Protein AF-A0AAN7B628-F1 (afdb_monomer_lite)

Organism: NCBI:txid261697

Structure (mmCIF, N/CA/C/O backbone):
data_AF-A0AAN7B628-F1
#
_entry.id   AF-A0AAN7B628-F1
#
loop_
_atom_site.group_PDB
_atom_site.id
_atom_site.type_symbol
_atom_site.label_atom_id
_atom_site.label_alt_id
_atom_site.label_comp_id
_atom_site.label_asym_id
_atom_site.label_entity_id
_atom_site.label_seq_id
_atom_site.pdbx_PDB_ins_code
_atom_site.Cartn_x
_atom_site.Cartn_y
_atom_site.Cartn_z
_atom_site.occupancy
_atom_site.B_iso_or_equiv
_atom_site.auth_seq_id
_atom_site.auth_comp_id
_atom_site.auth_asym_id
_atom_site.auth_atom_id
_atom_site.pdbx_PDB_model_num
ATOM 1 N N . MET A 1 1 ? 15.872 -16.153 3.957 1.00 32.16 1 MET A N 1
ATOM 2 C CA . MET A 1 1 ? 14.826 -16.777 4.790 1.00 32.16 1 MET A CA 1
ATOM 3 C C . MET A 1 1 ? 13.782 -17.391 3.863 1.00 32.16 1 MET A C 1
ATOM 5 O O . MET A 1 1 ? 12.777 -16.765 3.588 1.00 32.16 1 MET A O 1
ATOM 9 N N . LEU A 1 2 ? 14.098 -18.560 3.295 1.00 25.75 2 LEU A N 1
ATOM 10 C CA . LEU A 1 2 ? 13.373 -19.233 2.198 1.00 25.75 2 LEU A CA 1
ATOM 11 C C . LEU A 1 2 ? 13.248 -20.748 2.492 1.00 25.75 2 LEU A C 1
ATOM 13 O O . LEU A 1 2 ? 13.431 -21.586 1.614 1.00 25.75 2 LEU A O 1
ATOM 17 N N . HIS A 1 3 ? 13.062 -21.132 3.761 1.00 23.33 3 HIS A N 1
ATOM 18 C CA . HIS A 1 3 ? 13.283 -22.530 4.162 1.00 23.33 3 HIS A CA 1
ATOM 19 C C . HIS A 1 3 ? 12.293 -23.138 5.157 1.00 23.33 3 HIS A C 1
ATOM 21 O O . HIS A 1 3 ? 12.644 -24.105 5.820 1.00 23.33 3 HIS A O 1
ATOM 27 N N . LEU A 1 4 ? 11.059 -22.632 5.255 1.00 26.53 4 LEU A N 1
ATOM 28 C CA . LEU A 1 4 ? 10.074 -23.202 6.191 1.00 26.53 4 LEU A CA 1
ATOM 29 C C . LEU A 1 4 ? 8.688 -23.515 5.606 1.00 26.53 4 LEU A C 1
ATOM 31 O O . LEU A 1 4 ? 7.768 -23.760 6.371 1.00 26.53 4 LEU A O 1
ATOM 35 N N . TRP A 1 5 ? 8.528 -23.582 4.283 1.00 29.58 5 TRP A N 1
ATOM 36 C CA . TRP A 1 5 ? 7.221 -23.861 3.659 1.00 29.58 5 TRP A CA 1
ATOM 37 C C . TRP A 1 5 ? 7.309 -24.923 2.568 1.00 29.58 5 TRP A C 1
ATOM 39 O O . TRP A 1 5 ? 6.930 -24.697 1.427 1.00 29.58 5 TRP A O 1
ATOM 49 N N . ASN A 1 6 ? 7.883 -26.081 2.888 1.00 26.08 6 ASN A N 1
ATOM 50 C CA . ASN A 1 6 ? 7.941 -27.162 1.912 1.00 26.08 6 ASN A CA 1
ATOM 51 C C . ASN A 1 6 ? 7.858 -28.535 2.571 1.00 26.08 6 ASN A C 1
ATOM 53 O O . ASN A 1 6 ? 8.846 -29.250 2.514 1.00 26.08 6 ASN A O 1
ATOM 57 N N . GLN A 1 7 ? 6.727 -28.873 3.207 1.00 25.28 7 GLN A N 1
ATOM 58 C CA . GLN A 1 7 ? 6.257 -30.258 3.407 1.00 25.28 7 GLN A CA 1
ATOM 59 C C . GLN A 1 7 ? 4.743 -30.279 3.694 1.00 25.28 7 GLN A C 1
ATOM 61 O O . GLN A 1 7 ? 4.324 -30.175 4.842 1.00 25.28 7 GLN A O 1
ATOM 66 N N . ALA A 1 8 ? 3.929 -30.444 2.649 1.00 27.72 8 ALA A N 1
ATOM 67 C CA . ALA A 1 8 ? 2.621 -31.093 2.735 1.00 27.72 8 ALA A CA 1
ATOM 68 C C . ALA A 1 8 ? 2.284 -31.696 1.361 1.00 27.72 8 ALA A C 1
ATOM 70 O O . ALA A 1 8 ? 2.416 -31.048 0.326 1.00 27.72 8 ALA A O 1
ATOM 71 N N . GLU A 1 9 ? 1.955 -32.980 1.371 1.00 27.22 9 GLU A N 1
ATOM 72 C CA . GLU A 1 9 ? 1.861 -33.887 0.230 1.00 27.22 9 GLU A CA 1
ATOM 73 C C . GLU A 1 9 ? 0.646 -33.585 -0.668 1.00 27.22 9 GLU A C 1
ATOM 75 O O . GLU A 1 9 ? -0.474 -33.451 -0.181 1.00 27.22 9 GLU A O 1
ATOM 80 N N . LEU A 1 10 ? 0.847 -33.550 -1.992 1.00 27.52 10 LEU A N 1
ATOM 81 C CA . LEU A 1 10 ? -0.229 -33.517 -2.988 1.00 27.52 10 LEU A CA 1
ATOM 82 C C . LEU A 1 10 ? -0.227 -34.823 -3.793 1.00 27.52 10 LEU A C 1
ATOM 84 O O . LEU A 1 10 ? 0.697 -35.102 -4.559 1.00 27.52 10 LEU A O 1
ATOM 88 N N . LEU A 1 11 ? -1.285 -35.619 -3.621 1.00 29.03 11 LEU A N 1
ATOM 89 C CA . LEU A 1 11 ? -1.665 -36.708 -4.525 1.00 29.03 11 LEU A CA 1
ATOM 90 C C . LEU A 1 11 ? -2.492 -36.151 -5.705 1.00 29.03 11 LEU A C 1
ATOM 92 O O . LEU A 1 11 ? -3.198 -35.156 -5.539 1.00 29.03 11 LEU A O 1
ATOM 96 N N . PRO A 1 12 ? -2.435 -36.770 -6.902 1.00 26.95 12 PRO A N 1
ATOM 97 C CA . PRO A 1 12 ? -2.906 -36.150 -8.135 1.00 26.95 12 PRO A CA 1
ATOM 98 C C . PRO A 1 12 ? -4.389 -36.436 -8.399 1.00 26.95 12 PRO A C 1
ATOM 100 O O . PRO A 1 12 ? -4.811 -37.593 -8.433 1.00 26.95 12 PRO A O 1
ATOM 103 N N . LEU A 1 13 ? -5.170 -35.394 -8.692 1.00 26.78 13 LEU A N 1
ATOM 104 C CA . LEU A 1 13 ? -6.487 -35.537 -9.315 1.00 26.78 13 LEU A CA 1
ATOM 105 C C . LEU A 1 13 ? -6.407 -35.132 -10.788 1.00 26.78 13 LEU A C 1
ATOM 107 O O . LEU A 1 13 ? -6.184 -33.980 -11.150 1.00 26.78 13 LEU A O 1
ATOM 111 N N . THR A 1 14 ? -6.562 -36.136 -11.644 1.00 30.39 14 THR A N 1
ATOM 112 C CA . THR A 1 14 ? -6.585 -36.041 -13.101 1.00 30.39 14 THR A CA 1
ATOM 113 C C . THR A 1 14 ? -7.974 -35.688 -13.640 1.00 30.39 14 THR A C 1
ATOM 115 O O . THR A 1 14 ? -8.953 -36.307 -13.240 1.00 30.39 14 THR A O 1
ATOM 118 N N . SER A 1 15 ? -7.984 -34.821 -14.660 1.00 27.66 15 SER A N 1
ATOM 119 C CA . SER A 1 15 ? -8.803 -34.841 -15.892 1.00 27.66 15 SER A CA 1
ATOM 120 C C . SER A 1 15 ? -10.330 -35.006 -15.814 1.00 27.66 15 SER A C 1
ATOM 122 O O . SER A 1 15 ? -10.827 -36.079 -15.471 1.00 27.66 15 SER A O 1
ATOM 124 N N . LYS A 1 16 ? -11.034 -33.966 -16.306 1.00 26.70 16 LYS A N 1
ATOM 125 C CA . LYS A 1 16 ? -12.316 -33.912 -17.069 1.00 26.70 16 LYS A CA 1
ATOM 126 C C . LYS A 1 16 ? -12.930 -32.518 -16.802 1.00 26.70 16 LYS A C 1
ATOM 128 O O . LYS A 1 16 ? -12.985 -32.118 -15.656 1.00 26.70 16 LYS A O 1
ATOM 133 N N . MET A 1 17 ? -13.382 -31.686 -17.740 1.00 27.33 17 MET A N 1
ATOM 134 C CA . MET A 1 17 ? -13.911 -31.893 -19.084 1.00 27.33 17 MET A CA 1
ATOM 135 C C . MET A 1 17 ? -13.625 -30.649 -19.940 1.00 27.33 17 MET A C 1
ATOM 137 O O . MET A 1 17 ? -13.842 -29.521 -19.509 1.00 27.33 17 MET A O 1
ATOM 141 N N . ALA A 1 18 ? -13.213 -30.876 -21.183 1.00 25.39 18 ALA A N 1
ATOM 142 C CA . ALA A 1 18 ? -13.452 -29.951 -22.278 1.00 25.39 18 ALA A CA 1
ATOM 143 C C . ALA A 1 18 ? -14.816 -30.296 -22.890 1.00 25.39 18 ALA A C 1
ATOM 145 O O . ALA A 1 18 ? -15.064 -31.477 -23.130 1.00 25.39 18 ALA A O 1
ATOM 146 N N . GLN A 1 19 ? -15.654 -29.294 -23.170 1.00 27.25 19 GLN A N 1
ATOM 147 C CA . GLN A 1 19 ? -16.272 -29.040 -24.483 1.00 27.25 19 GLN A CA 1
ATOM 148 C C . GLN A 1 19 ? -17.539 -28.176 -24.391 1.00 27.25 19 GLN A C 1
ATOM 150 O O . GLN A 1 19 ? -18.390 -28.378 -23.536 1.00 27.25 19 GLN A O 1
ATOM 155 N N . HIS A 1 20 ? -17.651 -27.322 -25.416 1.00 26.02 20 HIS A N 1
ATOM 156 C CA . HIS A 1 20 ? -18.823 -26.592 -25.908 1.00 26.02 20 HIS A CA 1
ATOM 157 C C . HIS A 1 20 ? -19.243 -25.341 -25.130 1.00 26.02 20 HIS A C 1
ATOM 159 O O . HIS A 1 20 ? -19.844 -25.424 -24.070 1.00 26.02 20 HIS A O 1
ATOM 165 N N . LEU A 1 21 ? -19.051 -24.175 -25.759 1.00 26.88 21 LEU A N 1
ATOM 166 C CA . LEU A 1 21 ? -20.159 -23.461 -26.402 1.00 26.88 21 LEU A CA 1
ATOM 167 C C . LEU A 1 21 ? -19.634 -22.428 -27.415 1.00 26.88 21 LEU A C 1
ATOM 169 O O . LEU A 1 21 ? -18.594 -21.802 -27.234 1.00 26.88 21 LEU A O 1
ATOM 173 N N . GLN A 1 22 ? -20.348 -22.360 -28.534 1.00 26.17 22 GLN A N 1
ATOM 174 C CA . GLN A 1 22 ? -20.080 -21.563 -29.726 1.00 26.17 22 GLN A CA 1
ATOM 175 C C . GLN A 1 22 ? -20.483 -20.095 -29.524 1.00 26.17 22 GLN A C 1
ATOM 177 O O . GLN A 1 22 ? -21.391 -19.781 -28.757 1.00 26.17 22 GLN A O 1
ATOM 182 N N . THR A 1 23 ? -19.814 -19.213 -30.264 1.00 29.22 23 THR A N 1
ATOM 183 C CA . THR A 1 23 ? -20.127 -17.788 -30.426 1.00 29.22 23 THR A CA 1
ATOM 184 C C . THR A 1 23 ? -21.435 -17.565 -31.194 1.00 29.22 23 THR A C 1
ATOM 186 O O . THR A 1 23 ? -21.839 -18.399 -32.008 1.00 29.22 23 THR A O 1
ATOM 189 N N . PRO A 1 24 ? -22.047 -16.380 -31.030 1.00 27.78 24 PRO A N 1
ATOM 190 C CA . PRO A 1 24 ? -22.282 -15.584 -32.229 1.00 27.78 24 PRO A CA 1
ATOM 191 C C . PRO A 1 24 ? -21.911 -14.101 -32.101 1.00 27.78 24 PRO A C 1
ATOM 193 O O . PRO A 1 24 ? -22.048 -13.443 -31.076 1.00 27.78 24 PRO A O 1
ATOM 196 N N . SER A 1 25 ? -21.447 -13.622 -33.250 1.00 26.77 25 SER A N 1
ATOM 197 C CA . SER A 1 25 ? -21.126 -12.264 -33.668 1.00 26.77 25 SER A CA 1
ATOM 198 C C . SER A 1 25 ? -22.344 -11.334 -33.699 1.00 26.77 25 SER A C 1
ATOM 200 O O . SER A 1 25 ? -23.316 -11.645 -34.382 1.00 26.77 25 SER A O 1
ATOM 202 N N . SER A 1 26 ? -22.213 -10.132 -33.129 1.00 29.50 26 SER A N 1
ATOM 203 C CA . SER A 1 26 ? -22.882 -8.920 -33.637 1.00 29.50 26 SER A CA 1
ATOM 204 C C . SER A 1 26 ? -22.228 -7.645 -33.082 1.00 29.50 26 SER A C 1
ATOM 206 O O . SER A 1 26 ? -22.371 -7.324 -31.904 1.00 29.50 26 SER A O 1
ATOM 208 N N . ARG A 1 27 ? -21.507 -6.919 -33.950 1.00 26.69 27 ARG A N 1
ATOM 209 C CA . ARG A 1 27 ? -21.071 -5.522 -33.751 1.00 26.69 27 ARG A CA 1
ATOM 210 C C . ARG A 1 27 ? -22.276 -4.576 -33.843 1.00 26.69 27 ARG A C 1
ATOM 212 O O . ARG A 1 27 ? -23.073 -4.767 -34.761 1.00 26.69 27 ARG A O 1
ATOM 219 N N . PRO A 1 28 ? -22.348 -3.501 -33.041 1.00 29.59 28 PRO A N 1
ATOM 220 C CA . PRO A 1 28 ? -23.140 -2.332 -33.385 1.00 29.59 28 PRO A CA 1
ATOM 221 C C . PRO A 1 28 ? -22.318 -1.317 -34.192 1.00 29.59 28 PRO A C 1
ATOM 223 O O . PRO A 1 28 ? -21.142 -1.066 -33.926 1.00 29.59 28 PRO A O 1
ATOM 226 N N . ASP A 1 29 ? -22.998 -0.776 -35.194 1.00 25.77 29 ASP A N 1
ATOM 227 C CA . ASP A 1 29 ? -22.622 0.271 -36.139 1.00 25.77 29 ASP A CA 1
ATOM 228 C C . ASP A 1 29 ? -22.531 1.645 -35.441 1.00 25.77 29 ASP A C 1
ATOM 230 O O . ASP A 1 29 ? -23.366 1.970 -34.596 1.00 25.77 29 ASP A O 1
ATOM 234 N N . TYR A 1 30 ? -21.515 2.446 -35.774 1.00 27.00 30 TYR A N 1
ATOM 235 C CA . TYR A 1 30 ? -21.276 3.772 -35.194 1.00 27.00 30 TYR A CA 1
ATOM 236 C C . TYR A 1 30 ? -21.419 4.821 -36.299 1.00 27.00 30 TYR A C 1
ATOM 238 O O . TYR A 1 30 ? -20.453 5.182 -36.970 1.00 27.00 30 TYR A O 1
ATOM 246 N N . SER A 1 31 ? -22.639 5.312 -36.508 1.00 25.17 31 SER A N 1
ATOM 247 C CA . SER A 1 31 ? -22.885 6.459 -37.381 1.00 25.17 31 SER A CA 1
ATOM 248 C C . SER A 1 31 ? -24.097 7.276 -36.927 1.00 25.17 31 SER A C 1
ATOM 250 O O . SER A 1 31 ? -25.232 6.997 -37.281 1.00 25.17 31 SER A O 1
ATOM 252 N N . SER A 1 32 ? -23.843 8.349 -36.175 1.00 27.91 32 SER A N 1
ATOM 253 C CA . SER A 1 32 ? -24.605 9.600 -36.304 1.00 27.91 32 SER A CA 1
ATOM 254 C C . SER A 1 32 ? -23.918 10.721 -35.527 1.00 27.91 32 SER A C 1
ATOM 256 O O . SER A 1 32 ? -23.902 10.745 -34.298 1.00 27.91 32 SER A O 1
ATOM 258 N N . ILE A 1 33 ? -23.342 11.647 -36.287 1.00 31.66 33 ILE A N 1
ATOM 259 C CA . ILE A 1 33 ? -22.810 12.932 -35.846 1.00 31.66 33 ILE A CA 1
ATOM 260 C C . ILE A 1 33 ? -23.989 13.887 -35.640 1.00 31.66 33 ILE A C 1
ATOM 262 O O . ILE A 1 33 ? -24.737 14.131 -36.582 1.00 31.66 33 ILE A O 1
ATOM 266 N N . HIS A 1 34 ? -24.100 14.481 -34.453 1.00 27.30 34 HIS A N 1
ATOM 267 C CA . HIS A 1 34 ? -24.761 15.771 -34.257 1.00 27.30 34 HIS A CA 1
ATOM 268 C C . HIS A 1 34 ? -24.100 16.530 -33.095 1.00 27.30 34 HIS A C 1
ATOM 270 O O . HIS A 1 34 ? -24.223 16.149 -31.937 1.00 27.30 34 HIS A O 1
ATOM 276 N N . SER A 1 35 ? -23.398 17.613 -33.434 1.00 27.94 35 SER A N 1
ATOM 277 C CA . SER A 1 35 ? -23.251 18.819 -32.596 1.00 27.94 35 SER A CA 1
ATOM 278 C C . SER A 1 35 ? -24.391 19.776 -32.986 1.00 27.94 35 SER A C 1
ATOM 280 O O . SER A 1 35 ? -24.809 19.694 -34.149 1.00 27.94 35 SER A O 1
ATOM 282 N N . PRO A 1 36 ? -24.900 20.675 -32.114 1.00 39.97 36 PRO A N 1
ATOM 283 C CA . PRO A 1 36 ? -24.085 21.624 -31.334 1.00 39.97 36 PRO A CA 1
ATOM 284 C C . PRO A 1 36 ? -24.612 21.941 -29.910 1.00 39.97 36 PRO A C 1
ATOM 286 O O . PRO A 1 36 ? -25.768 21.695 -29.595 1.00 39.97 36 PRO A O 1
ATOM 289 N N . ASP A 1 37 ? -23.782 22.517 -29.037 1.00 28.56 37 ASP A N 1
ATOM 290 C CA . ASP A 1 37 ? -23.850 23.937 -28.640 1.00 28.56 37 ASP A CA 1
ATOM 291 C C . ASP A 1 37 ? -22.886 24.228 -27.469 1.00 28.56 37 ASP A C 1
ATOM 293 O O . ASP A 1 37 ? -22.457 23.369 -26.702 1.00 28.56 37 ASP A O 1
ATOM 297 N N . THR A 1 38 ? -22.495 25.485 -27.456 1.00 37.81 38 THR A N 1
ATOM 298 C CA . THR A 1 38 ? -21.432 26.212 -26.794 1.00 37.81 38 THR A CA 1
ATOM 299 C C . THR A 1 38 ? -21.634 26.433 -25.290 1.00 37.81 38 THR A C 1
ATOM 301 O O . THR A 1 38 ? -22.743 26.584 -24.791 1.00 37.81 38 THR A O 1
ATOM 304 N N . GLY A 1 39 ? -20.512 26.558 -24.572 1.00 39.34 39 GLY A N 1
ATOM 305 C CA . GLY A 1 39 ? -20.458 27.344 -23.338 1.00 39.34 39 GLY A CA 1
ATOM 306 C C . GLY A 1 39 ? -20.670 26.589 -22.026 1.00 39.34 39 GLY A C 1
ATOM 307 O O . GLY A 1 39 ? -21.681 26.761 -21.354 1.00 39.34 39 GLY A O 1
ATOM 308 N N . LYS A 1 40 ? -19.642 25.864 -21.583 1.00 32.28 40 LYS A N 1
ATOM 309 C CA . LYS A 1 40 ? -19.265 25.776 -20.165 1.00 32.28 40 LYS A CA 1
ATOM 310 C C . LYS A 1 40 ? -17.793 25.401 -20.104 1.00 32.28 40 LYS A C 1
ATOM 312 O O . LYS A 1 40 ? -17.407 24.354 -20.617 1.00 32.28 40 LYS A O 1
ATOM 317 N N . GLU A 1 41 ? -16.975 26.272 -19.520 1.00 33.47 41 GLU A N 1
ATOM 318 C CA . GLU A 1 41 ? -15.622 25.914 -19.105 1.00 33.47 41 GLU A CA 1
ATOM 319 C C . GLU A 1 41 ? -15.724 24.675 -18.217 1.00 33.47 41 GLU A C 1
ATOM 321 O O . GLU A 1 41 ? -16.209 24.713 -17.087 1.00 33.47 41 GLU A O 1
ATOM 326 N N . SER A 1 42 ? -15.326 23.543 -18.786 1.00 30.36 42 SER A N 1
ATOM 327 C CA . SER A 1 42 ? -15.090 22.311 -18.064 1.00 30.36 42 SER A CA 1
ATOM 328 C C . SER A 1 42 ? -13.911 22.580 -17.134 1.00 30.36 42 SER A C 1
ATOM 330 O O . SER A 1 42 ? -12.760 22.545 -17.570 1.00 30.36 42 SER A O 1
ATOM 332 N N . SER A 1 43 ? -14.181 22.832 -15.852 1.00 34.91 43 SER A N 1
ATOM 333 C CA . SER A 1 43 ? -13.189 22.569 -14.817 1.00 34.91 43 SER A CA 1
ATOM 334 C C . SER A 1 43 ? -12.902 21.071 -14.875 1.00 34.91 43 SER A C 1
ATOM 336 O O . SER A 1 43 ? -13.648 20.267 -14.314 1.00 34.91 43 SER A O 1
ATOM 338 N N . THR A 1 44 ? -11.876 20.677 -15.623 1.00 36.62 44 THR A N 1
ATOM 339 C CA . THR A 1 44 ? -11.390 19.305 -15.630 1.00 36.62 44 THR A CA 1
ATOM 340 C C . THR A 1 44 ? -10.835 19.038 -14.238 1.00 36.62 44 THR A C 1
ATOM 342 O O . THR A 1 44 ? -9.675 19.310 -13.936 1.00 36.62 44 THR A O 1
ATOM 345 N N . THR A 1 45 ? -11.682 18.553 -13.331 1.00 46.47 45 THR A N 1
ATOM 346 C CA . THR A 1 45 ? -11.210 17.899 -12.114 1.00 46.47 45 THR A CA 1
ATOM 347 C C . THR A 1 45 ? -10.202 16.852 -12.568 1.00 46.47 45 THR A C 1
ATOM 349 O O . THR A 1 45 ? -10.574 15.969 -13.342 1.00 46.47 45 THR A O 1
ATOM 352 N N . ARG A 1 46 ? -8.930 16.990 -12.164 1.00 55.81 46 ARG A N 1
ATOM 353 C CA . ARG A 1 46 ? -7.902 15.959 -12.359 1.00 55.81 46 ARG A CA 1
ATOM 354 C C . ARG A 1 46 ? -8.407 14.700 -11.663 1.00 55.81 46 ARG A C 1
ATOM 356 O O . ARG A 1 46 ? -8.269 14.573 -10.454 1.00 55.81 46 ARG A O 1
ATOM 363 N N . GLN A 1 47 ? -9.100 13.843 -12.403 1.00 61.66 47 GLN A N 1
ATOM 364 C CA . GLN A 1 47 ? -9.667 12.617 -11.869 1.00 61.66 47 GLN A CA 1
ATOM 365 C C . GLN A 1 47 ? -8.677 11.486 -12.082 1.00 61.66 47 GLN A C 1
ATOM 367 O O . GLN A 1 47 ? -8.140 11.295 -13.174 1.00 61.66 47 GLN A O 1
ATOM 372 N N . TRP A 1 48 ? -8.441 10.756 -11.001 1.00 72.25 48 TRP A N 1
ATOM 373 C CA . TRP A 1 48 ? -7.632 9.555 -11.000 1.00 72.25 48 TRP A CA 1
ATOM 374 C C . TRP A 1 48 ? -8.259 8.468 -11.868 1.00 72.25 48 TRP A C 1
ATOM 376 O O . TRP A 1 48 ? -9.485 8.338 -11.880 1.00 72.25 48 TRP A O 1
ATOM 386 N N . PRO A 1 49 ? -7.451 7.636 -12.547 1.00 77.25 49 PRO A N 1
ATOM 387 C CA . PRO A 1 49 ? -7.964 6.371 -13.036 1.00 77.25 49 PRO A CA 1
ATOM 388 C C . PRO A 1 49 ? -8.368 5.518 -11.826 1.00 77.25 49 PRO A C 1
ATOM 390 O O . PRO A 1 49 ? -7.533 5.151 -11.002 1.00 77.25 49 PRO A O 1
ATOM 393 N N . GLU A 1 50 ? -9.658 5.217 -11.715 1.00 88.38 50 GLU A N 1
ATOM 394 C CA . GLU A 1 50 ? -10.235 4.319 -10.704 1.00 88.38 50 GLU A CA 1
ATOM 395 C C . GLU A 1 50 ? -10.546 2.954 -11.326 1.00 88.38 50 GLU A C 1
ATOM 397 O O . GLU A 1 50 ? -11.653 2.431 -11.232 1.00 88.38 50 GLU A O 1
ATOM 402 N N . ASN A 1 51 ? -9.557 2.417 -12.047 1.00 89.19 51 ASN A N 1
ATOM 403 C CA . ASN A 1 51 ? -9.643 1.144 -12.750 1.00 89.19 51 ASN A CA 1
ATOM 404 C C . ASN A 1 51 ? -8.309 0.377 -12.622 1.00 89.19 51 ASN A C 1
ATOM 406 O O . ASN A 1 51 ? -7.269 0.948 -12.975 1.00 89.19 51 ASN A O 1
ATOM 410 N N . PRO A 1 52 ? -8.328 -0.895 -12.177 1.00 96.12 52 PRO A N 1
ATOM 411 C CA . PRO A 1 52 ? -9.520 -1.696 -11.867 1.00 96.12 52 PRO A CA 1
ATOM 412 C C . PRO A 1 52 ? -10.117 -1.458 -10.472 1.00 96.12 52 PRO A C 1
ATOM 414 O O . PRO A 1 52 ? -11.174 -2.003 -10.172 1.00 96.12 52 PRO A O 1
ATOM 417 N N . PHE A 1 53 ? -9.494 -0.627 -9.631 1.00 97.62 53 PHE A N 1
ATOM 418 C CA . PHE A 1 53 ? -9.931 -0.430 -8.250 1.00 97.62 53 PHE A CA 1
ATOM 419 C C . PHE A 1 53 ? -10.641 0.911 -8.044 1.00 97.62 53 PHE A C 1
ATOM 421 O O . PHE A 1 53 ? -10.052 1.978 -8.229 1.00 97.62 53 PHE A O 1
ATOM 428 N N . THR A 1 54 ? -11.899 0.865 -7.608 1.00 96.69 54 THR A N 1
ATOM 429 C CA . THR A 1 54 ? -12.646 2.058 -7.179 1.00 96.69 54 THR A CA 1
ATOM 430 C C . THR A 1 54 ? -12.224 2.480 -5.773 1.00 96.69 54 THR A C 1
ATOM 432 O O . THR A 1 54 ? -12.035 1.629 -4.907 1.00 96.69 54 THR A O 1
ATOM 435 N N . LEU A 1 55 ? -12.060 3.788 -5.541 1.00 96.50 55 LEU A N 1
ATOM 436 C CA . LEU A 1 55 ? -11.642 4.305 -4.235 1.00 96.50 55 LEU A CA 1
ATOM 437 C C . LEU A 1 55 ? -12.795 4.307 -3.221 1.00 96.50 55 LEU A C 1
ATOM 439 O O . LEU A 1 55 ? -13.931 4.660 -3.546 1.00 96.50 55 LEU A O 1
ATOM 443 N N . ILE A 1 56 ? -12.471 4.025 -1.960 1.00 96.44 56 ILE A N 1
ATOM 444 C CA . ILE A 1 56 ? -13.396 4.081 -0.825 1.00 96.44 56 ILE A CA 1
ATOM 445 C C . ILE A 1 56 ? -13.647 5.550 -0.474 1.00 96.44 56 ILE A C 1
ATOM 447 O O . ILE A 1 56 ? -12.759 6.246 0.025 1.00 96.44 56 ILE A O 1
ATOM 451 N N . ARG A 1 57 ? -14.860 6.042 -0.748 1.00 95.00 57 ARG A N 1
ATOM 452 C CA . ARG A 1 57 ? -15.262 7.445 -0.503 1.00 95.00 57 ARG A CA 1
ATOM 453 C C . ARG A 1 57 ? -16.087 7.644 0.753 1.00 95.00 57 ARG A C 1
ATOM 455 O O . ARG A 1 57 ? -16.279 8.782 1.175 1.00 95.00 57 ARG A O 1
ATOM 462 N N . THR A 1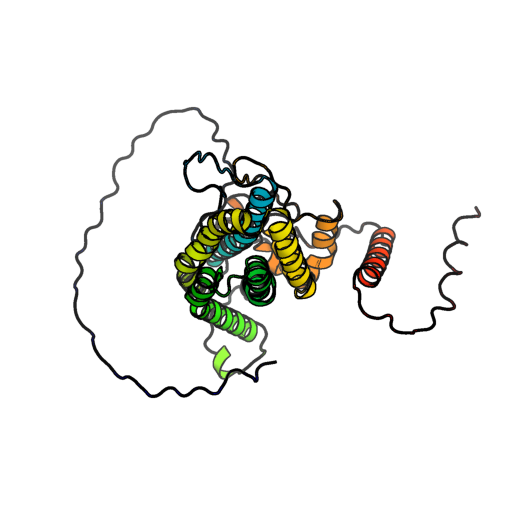 58 ? -16.601 6.567 1.326 1.00 93.94 58 THR A N 1
ATOM 463 C CA . THR A 1 58 ? -17.375 6.635 2.555 1.00 93.94 58 THR A CA 1
ATOM 464 C C . THR A 1 58 ? -17.102 5.425 3.420 1.00 93.94 58 THR A C 1
ATOM 466 O O . THR A 1 58 ? -16.904 4.331 2.899 1.00 93.94 58 THR A O 1
ATOM 469 N N . VAL A 1 59 ? -17.080 5.643 4.734 1.00 92.69 59 VAL A N 1
ATOM 470 C CA . VAL A 1 59 ? -17.034 4.547 5.710 1.00 92.69 59 VAL A CA 1
ATOM 471 C C . VAL A 1 59 ? -18.428 4.146 6.173 1.00 92.69 59 VAL A C 1
ATOM 473 O O . VAL A 1 59 ? -18.594 3.115 6.814 1.00 92.69 59 VAL A O 1
ATOM 476 N N . HIS A 1 60 ? -19.443 4.952 5.861 1.00 82.94 60 HIS A N 1
ATOM 477 C CA . HIS A 1 60 ? -20.805 4.695 6.287 1.00 82.94 60 HIS A CA 1
ATOM 478 C C . HIS A 1 60 ? -21.468 3.658 5.369 1.00 82.94 60 HIS A C 1
ATOM 480 O O . HIS A 1 60 ? -21.473 3.842 4.148 1.00 82.94 60 HIS A O 1
ATOM 486 N N . PRO A 1 61 ? -22.095 2.604 5.922 1.00 64.31 61 PRO A N 1
ATOM 487 C CA . PRO A 1 61 ? -23.006 1.781 5.142 1.00 64.31 61 PRO A CA 1
ATOM 488 C C . PRO A 1 61 ? -24.157 2.664 4.636 1.00 64.31 61 PRO A C 1
ATOM 490 O O . PRO A 1 61 ? -24.613 3.576 5.328 1.00 64.31 61 PRO A O 1
ATOM 493 N N . THR A 1 62 ? -24.596 2.437 3.400 1.00 54.12 62 THR A N 1
ATOM 494 C CA . THR A 1 62 ? -25.572 3.283 2.701 1.00 54.12 62 THR A CA 1
ATOM 495 C C . THR A 1 62 ? -26.829 3.564 3.543 1.00 54.12 62 THR A C 1
ATOM 497 O O . THR A 1 62 ? -27.613 2.659 3.798 1.00 54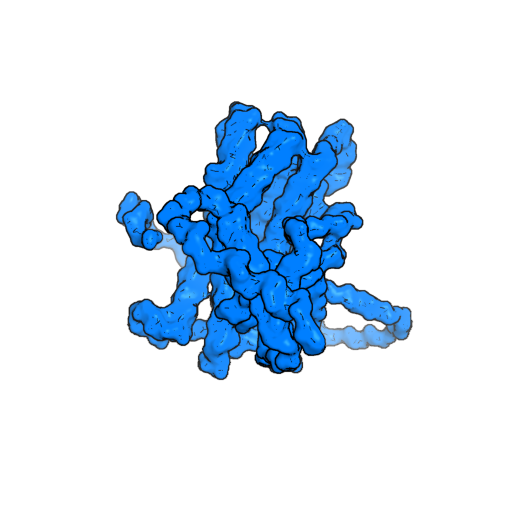.12 62 THR A O 1
ATOM 500 N N . ASN A 1 63 ? -27.036 4.838 3.903 1.00 46.34 63 ASN A N 1
ATOM 501 C CA . ASN A 1 63 ? -28.308 5.496 4.252 1.00 46.34 63 ASN A CA 1
ATOM 502 C C . ASN A 1 63 ? -29.205 4.938 5.379 1.00 46.34 63 ASN A C 1
ATOM 504 O O . ASN A 1 63 ? -30.396 5.246 5.390 1.00 46.34 63 ASN A O 1
ATOM 508 N N . GLU A 1 64 ? -28.682 4.239 6.382 1.00 46.34 64 GLU A N 1
ATOM 509 C CA . GLU A 1 64 ? -29.481 3.920 7.576 1.00 46.34 64 GLU A CA 1
ATOM 510 C C . GLU A 1 64 ? -29.044 4.801 8.752 1.00 46.34 64 GLU A C 1
ATOM 512 O O . GLU A 1 64 ? -28.047 4.543 9.432 1.00 46.34 64 GLU A O 1
ATOM 517 N N . ALA A 1 65 ? -29.803 5.875 8.993 1.00 44.16 65 ALA A N 1
ATOM 518 C CA . ALA A 1 65 ? -29.741 6.630 10.238 1.00 44.16 65 ALA A CA 1
ATOM 519 C C . ALA A 1 65 ? -30.266 5.738 11.374 1.00 44.16 65 ALA A C 1
ATOM 521 O O . ALA A 1 65 ? -31.431 5.808 11.753 1.00 44.16 65 ALA A O 1
ATOM 522 N N . SER A 1 66 ? -29.414 4.851 11.886 1.00 52.97 66 SER A N 1
ATOM 523 C CA . SER A 1 66 ? -29.703 4.142 13.130 1.00 52.97 66 SER A CA 1
ATOM 524 C C . SER A 1 66 ? -29.482 5.090 14.313 1.00 52.97 66 SER A C 1
ATOM 526 O O . SER A 1 66 ? -28.514 5.857 14.316 1.00 52.97 66 SER A O 1
ATOM 528 N N . ASP A 1 67 ? -30.281 4.949 15.374 1.00 53.12 67 ASP A N 1
ATOM 529 C CA . ASP A 1 67 ? -30.060 5.587 16.689 1.00 53.12 67 ASP A CA 1
ATOM 530 C C . ASP A 1 67 ? -28.726 5.165 17.361 1.00 53.12 67 ASP A C 1
ATOM 532 O O . ASP A 1 67 ? -28.411 5.582 18.472 1.00 53.12 67 ASP A O 1
ATOM 536 N N . THR A 1 68 ? -27.906 4.351 16.682 1.00 60.34 68 THR A N 1
ATOM 537 C CA . THR A 1 68 ? -26.590 3.858 17.117 1.00 60.34 68 THR A CA 1
ATOM 538 C C . THR A 1 68 ? -25.484 4.260 16.137 1.00 60.34 68 THR A C 1
ATOM 540 O O . THR A 1 68 ? -24.680 3.427 15.700 1.00 60.34 68 THR A O 1
ATOM 543 N N . SER A 1 69 ? -25.460 5.532 15.729 1.00 68.75 69 SER A N 1
ATOM 544 C CA . SER A 1 69 ? -24.342 6.070 14.941 1.00 68.75 69 SER A CA 1
ATOM 545 C C . SER A 1 69 ? -23.009 5.719 15.626 1.00 68.75 69 SER A C 1
ATOM 547 O O . SER A 1 69 ? -22.907 5.898 16.842 1.00 68.75 69 SER A O 1
ATOM 549 N N . PRO A 1 70 ? -22.013 5.175 14.900 1.00 78.94 70 PRO A N 1
ATOM 550 C CA . PRO A 1 70 ? -20.725 4.847 15.500 1.00 78.94 70 PRO A CA 1
ATOM 551 C C . PRO A 1 70 ? -20.074 6.083 16.131 1.00 78.94 70 PRO A C 1
ATOM 553 O O . PRO A 1 70 ? -20.264 7.205 15.657 1.00 78.94 70 PRO A O 1
ATOM 556 N N . ASP A 1 71 ? -19.293 5.868 17.189 1.00 90.00 71 ASP A N 1
ATOM 557 C CA . ASP A 1 71 ? -18.555 6.938 17.858 1.00 90.00 71 ASP A CA 1
ATOM 558 C C . ASP A 1 71 ? -17.573 7.640 16.898 1.00 90.00 71 ASP A C 1
ATOM 560 O O . ASP A 1 71 ? -17.025 7.021 15.980 1.00 90.00 71 ASP A O 1
ATOM 564 N N . ALA A 1 72 ? -17.313 8.930 17.127 1.00 90.38 72 ALA A N 1
ATOM 565 C CA . ALA A 1 72 ? -16.440 9.739 16.278 1.00 90.38 72 ALA A CA 1
ATOM 566 C C . ALA A 1 72 ? -15.022 9.155 16.131 1.00 90.38 72 ALA A C 1
ATOM 568 O O . ALA A 1 72 ? -1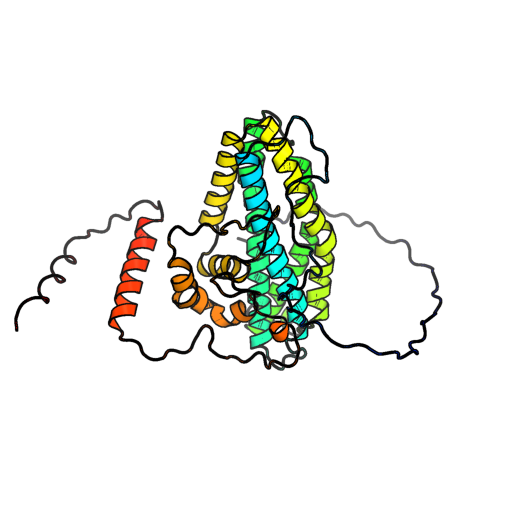4.450 9.232 15.042 1.00 90.38 72 ALA A O 1
ATOM 569 N N . LYS A 1 73 ? -14.466 8.531 17.178 1.00 93.62 73 LYS A N 1
ATOM 570 C CA . LYS A 1 73 ? -13.161 7.857 17.104 1.00 93.62 73 LYS A CA 1
ATOM 571 C C . LYS A 1 73 ? -13.220 6.574 16.285 1.00 93.62 73 LYS A C 1
ATOM 573 O O . LYS A 1 73 ? -12.315 6.305 15.506 1.00 93.62 73 LYS A O 1
ATOM 578 N N . THR A 1 74 ? -14.307 5.811 16.406 1.00 95.06 74 THR A N 1
ATOM 579 C CA . THR A 1 74 ? -14.526 4.613 15.577 1.00 95.06 74 THR A CA 1
ATOM 580 C C . THR A 1 74 ? -14.600 4.991 14.097 1.00 95.06 74 THR A C 1
ATOM 582 O O . THR A 1 74 ? -13.931 4.385 13.263 1.00 95.06 74 THR A O 1
ATOM 585 N N . ILE A 1 75 ? -15.344 6.055 13.779 1.00 94.38 75 ILE A N 1
ATOM 586 C CA . ILE A 1 75 ? -15.402 6.626 12.427 1.00 94.38 75 ILE A CA 1
ATOM 587 C C . ILE A 1 75 ? -14.009 7.082 11.974 1.00 94.38 75 ILE A C 1
ATOM 589 O O . ILE A 1 75 ? -13.623 6.833 10.834 1.00 94.38 75 ILE A O 1
ATOM 593 N N . HIS A 1 76 ? -13.242 7.736 12.851 1.00 93.94 76 HIS A N 1
ATOM 594 C CA . HIS A 1 76 ? -11.885 8.176 12.538 1.00 93.94 76 HIS A CA 1
ATOM 595 C C . HIS A 1 76 ? -10.960 7.003 12.182 1.00 93.94 76 HIS A C 1
ATOM 597 O O . HIS A 1 76 ? -10.320 7.057 11.135 1.00 93.94 76 HIS A O 1
ATOM 603 N N . VAL A 1 77 ? -10.947 5.926 12.975 1.00 95.81 77 VAL A N 1
ATOM 604 C CA . VAL A 1 77 ? -10.153 4.718 12.685 1.00 95.81 77 VAL A CA 1
ATOM 605 C C . VAL A 1 77 ? -10.558 4.092 11.349 1.00 95.81 77 VAL A C 1
ATOM 607 O O . VAL A 1 77 ? -9.694 3.833 10.514 1.00 95.81 77 VAL A O 1
ATOM 610 N N . ALA A 1 78 ? -11.860 3.927 11.091 1.00 96.69 78 ALA A N 1
ATOM 611 C CA . ALA A 1 78 ? -12.340 3.388 9.817 1.00 96.69 78 ALA A CA 1
ATOM 612 C C . ALA A 1 78 ? -11.904 4.252 8.618 1.00 96.69 78 ALA A C 1
ATOM 614 O O . ALA A 1 78 ? -11.565 3.734 7.556 1.00 96.69 78 ALA A O 1
ATOM 615 N N . ARG A 1 79 ? -11.855 5.581 8.782 1.00 96.38 79 ARG A N 1
ATOM 616 C CA . ARG A 1 79 ? -11.361 6.496 7.741 1.00 96.38 79 ARG A CA 1
ATOM 617 C C . ARG A 1 79 ? -9.866 6.356 7.510 1.00 96.38 79 ARG A C 1
ATOM 619 O O . ARG A 1 79 ? -9.443 6.394 6.359 1.00 96.38 79 ARG A O 1
ATOM 626 N N . LEU A 1 80 ? -9.076 6.213 8.574 1.00 95.88 80 LEU A N 1
ATOM 627 C CA . LEU A 1 80 ? -7.639 5.976 8.444 1.00 95.88 80 LEU A CA 1
ATOM 628 C C . LEU A 1 80 ? -7.374 4.657 7.709 1.00 95.88 80 LEU A C 1
ATOM 630 O O . LEU A 1 80 ? -6.580 4.655 6.770 1.00 95.88 80 LEU A O 1
ATOM 634 N N . MET A 1 81 ? -8.113 3.591 8.037 1.00 97.88 81 MET A N 1
ATOM 635 C CA . MET A 1 81 ? -8.028 2.319 7.315 1.00 97.88 81 MET A CA 1
ATOM 636 C C . MET A 1 81 ? -8.382 2.482 5.829 1.00 97.88 81 MET A C 1
ATOM 638 O O . MET A 1 81 ? -7.593 2.133 4.953 1.00 97.88 81 MET A O 1
ATOM 642 N N . ALA A 1 82 ? -9.505 3.136 5.525 1.00 98.06 82 ALA A N 1
ATOM 643 C CA . ALA A 1 82 ? -9.915 3.401 4.148 1.00 98.06 82 ALA A CA 1
ATOM 644 C C . ALA A 1 82 ? -8.891 4.246 3.360 1.00 98.06 82 ALA A C 1
ATOM 646 O O . ALA A 1 82 ? -8.736 4.076 2.151 1.00 98.06 82 ALA A O 1
ATOM 647 N N . LEU A 1 83 ? -8.171 5.167 4.010 1.00 96.88 83 LEU A N 1
ATOM 648 C CA . LEU A 1 83 ? -7.101 5.948 3.376 1.00 96.88 83 LEU A CA 1
ATOM 649 C C . LEU A 1 83 ? -5.846 5.099 3.109 1.00 96.88 83 LEU A C 1
ATOM 651 O O . LEU A 1 83 ? -5.242 5.233 2.038 1.00 96.88 83 LEU A O 1
ATOM 655 N N . THR A 1 84 ? -5.500 4.178 4.013 1.00 97.50 84 THR A N 1
ATOM 656 C CA . THR A 1 84 ? -4.470 3.150 3.786 1.00 97.50 84 THR A CA 1
ATOM 657 C C . THR A 1 84 ? -4.833 2.276 2.583 1.00 97.50 84 THR A C 1
ATOM 659 O O . THR A 1 84 ? -4.049 2.164 1.639 1.00 97.50 84 THR A O 1
ATOM 662 N N . HIS A 1 85 ? -6.063 1.764 2.524 1.00 98.44 85 HIS A N 1
ATOM 663 C CA . HIS A 1 85 ? -6.573 0.988 1.388 1.00 98.44 85 HIS A CA 1
ATOM 664 C C . HIS A 1 85 ? -6.577 1.782 0.077 1.00 98.44 85 HIS A C 1
ATOM 666 O O . HIS A 1 85 ? -6.132 1.301 -0.964 1.00 98.44 85 HIS A O 1
ATOM 672 N N . ASN A 1 86 ? -6.986 3.050 0.115 1.00 97.75 86 ASN A N 1
ATOM 673 C CA . ASN A 1 86 ? -6.933 3.924 -1.056 1.00 97.75 86 ASN A CA 1
ATOM 674 C C . ASN A 1 86 ? -5.497 4.190 -1.535 1.00 97.75 86 ASN A C 1
ATOM 676 O O . ASN A 1 86 ? -5.290 4.453 -2.719 1.00 97.75 86 ASN A O 1
ATOM 680 N N . THR A 1 87 ? -4.497 4.103 -0.655 1.00 97.50 87 THR A N 1
ATOM 681 C CA . THR A 1 87 ? -3.078 4.157 -1.045 1.00 97.50 87 THR A CA 1
ATOM 682 C C . THR A 1 87 ? -2.712 2.946 -1.907 1.00 97.50 87 THR A C 1
ATOM 684 O O . THR A 1 87 ? -2.096 3.115 -2.961 1.00 97.50 87 THR A O 1
ATOM 687 N N . ILE A 1 88 ? -3.158 1.747 -1.510 1.00 98.50 88 ILE A N 1
ATOM 688 C CA . ILE A 1 88 ? -2.995 0.499 -2.276 1.00 98.50 88 ILE A CA 1
ATOM 689 C C . ILE A 1 88 ? -3.690 0.621 -3.638 1.00 98.50 88 ILE A C 1
ATOM 691 O O . ILE A 1 88 ? -3.054 0.419 -4.675 1.00 98.50 88 ILE A O 1
ATOM 695 N N . PHE A 1 89 ? -4.965 1.019 -3.660 1.00 98.31 89 PHE A N 1
ATOM 696 C CA . PHE A 1 89 ? -5.726 1.166 -4.904 1.00 98.31 89 PHE A CA 1
ATOM 697 C C . PHE A 1 89 ? -5.108 2.181 -5.861 1.00 98.31 89 PHE A C 1
ATOM 699 O O . PHE A 1 89 ? -4.963 1.892 -7.047 1.00 98.31 89 PHE A O 1
ATOM 706 N N . ARG A 1 90 ? -4.681 3.349 -5.370 1.00 97.19 90 ARG A N 1
ATOM 707 C CA . ARG A 1 90 ? -4.021 4.355 -6.215 1.00 97.19 90 ARG A CA 1
ATOM 708 C C . ARG A 1 90 ? -2.719 3.832 -6.806 1.00 97.19 90 ARG A C 1
ATOM 710 O O . ARG A 1 90 ? -2.472 4.070 -7.986 1.00 97.19 90 ARG A O 1
ATOM 717 N N . ALA A 1 91 ? -1.911 3.108 -6.033 1.00 97.62 91 ALA A N 1
ATOM 718 C CA . ALA A 1 91 ? -0.681 2.509 -6.538 1.00 97.62 91 ALA A CA 1
ATOM 719 C C . ALA A 1 91 ? -0.966 1.464 -7.632 1.00 97.62 91 ALA A C 1
ATOM 721 O O . ALA A 1 91 ? -0.370 1.524 -8.708 1.00 97.62 91 ALA A O 1
ATOM 722 N N . LEU A 1 92 ? -1.923 0.557 -7.407 1.00 98.12 92 LEU A N 1
ATOM 723 C CA . LEU A 1 92 ? -2.299 -0.473 -8.380 1.00 98.12 92 LEU A CA 1
ATOM 724 C C . LEU A 1 92 ? -2.932 0.114 -9.646 1.00 98.12 92 LEU A C 1
ATOM 726 O O . LEU A 1 92 ? -2.542 -0.266 -10.749 1.00 98.12 92 LEU A O 1
ATOM 730 N N . ASN A 1 93 ? -3.836 1.087 -9.519 1.00 97.06 93 ASN A N 1
ATOM 731 C CA . ASN A 1 93 ? -4.409 1.794 -10.666 1.00 97.06 93 ASN A CA 1
ATOM 732 C C . ASN A 1 93 ? -3.333 2.549 -11.456 1.00 97.06 93 ASN A C 1
ATOM 734 O O . ASN A 1 93 ? -3.351 2.560 -12.688 1.00 97.06 93 ASN A O 1
ATOM 738 N N . ALA A 1 94 ? -2.363 3.155 -10.763 1.00 95.56 94 ALA A N 1
ATOM 739 C CA . ALA A 1 94 ? -1.240 3.834 -11.392 1.00 95.56 94 ALA A CA 1
ATOM 740 C C . ALA A 1 94 ? -0.358 2.857 -12.183 1.00 95.56 94 ALA A C 1
ATOM 742 O O . ALA A 1 94 ? -0.009 3.166 -13.324 1.00 95.56 94 ALA A O 1
ATOM 743 N N . ILE A 1 95 ? -0.047 1.681 -11.624 1.00 96.81 95 ILE A N 1
ATOM 744 C CA . ILE A 1 95 ? 0.673 0.602 -12.322 1.00 96.81 95 ILE A CA 1
ATOM 745 C C . ILE A 1 95 ? -0.125 0.147 -13.543 1.00 96.81 95 ILE A C 1
ATOM 747 O O . ILE A 1 95 ? 0.417 0.068 -14.645 1.00 96.81 95 ILE A O 1
ATOM 751 N N . TYR A 1 96 ? -1.419 -0.108 -13.362 1.00 96.50 96 TYR A N 1
ATOM 752 C CA . TYR A 1 96 ? -2.304 -0.590 -14.412 1.00 96.50 96 TYR A CA 1
ATOM 753 C C . TYR A 1 96 ? -2.349 0.375 -15.601 1.00 96.50 96 TYR A C 1
ATOM 755 O O . TYR A 1 96 ? -2.079 -0.027 -16.736 1.00 96.50 96 TYR A O 1
ATOM 763 N N . ALA A 1 97 ? -2.604 1.660 -15.338 1.00 93.19 97 ALA A N 1
ATOM 764 C CA . ALA A 1 97 ? -2.704 2.699 -16.358 1.00 93.19 97 ALA A CA 1
ATOM 765 C C . ALA A 1 97 ? -1.363 2.988 -17.053 1.00 93.19 97 ALA A C 1
ATOM 767 O O . ALA A 1 97 ? -1.321 3.165 -18.269 1.00 93.19 97 ALA A O 1
ATOM 768 N N . GLN A 1 98 ? -0.257 3.016 -16.303 1.00 93.12 98 GLN A N 1
ATOM 769 C CA . GLN A 1 98 ? 1.056 3.375 -16.852 1.00 93.12 98 GLN A CA 1
ATOM 770 C C . GLN A 1 98 ? 1.797 2.190 -17.482 1.00 93.12 98 GLN A C 1
ATOM 772 O O . GLN A 1 98 ? 2.734 2.403 -18.250 1.00 93.12 98 GLN A O 1
ATOM 777 N N . SER A 1 99 ? 1.373 0.947 -17.227 1.00 94.19 99 SER A N 1
ATOM 778 C CA . SER A 1 99 ? 2.003 -0.252 -17.800 1.00 94.19 99 SER A CA 1
ATOM 779 C C . SER A 1 99 ? 2.085 -0.217 -19.329 1.00 94.19 99 SER A C 1
ATOM 781 O O . SER A 1 99 ? 3.105 -0.603 -19.892 1.00 94.19 99 SER A O 1
ATOM 783 N N . SER A 1 100 ? 1.055 0.300 -20.011 1.00 90.75 100 SER A N 1
ATOM 784 C CA . SER A 1 100 ? 1.021 0.423 -21.477 1.00 90.75 100 SER A CA 1
ATOM 785 C C . SER A 1 100 ? 1.902 1.540 -22.035 1.00 90.75 100 SER A C 1
ATOM 787 O O . SER A 1 100 ? 2.112 1.590 -23.244 1.00 90.75 100 SER A O 1
ATOM 789 N N . LEU A 1 101 ? 2.390 2.441 -21.180 1.00 89.56 101 LEU A N 1
ATOM 790 C CA . LEU A 1 101 ? 3.318 3.508 -21.561 1.00 89.56 101 LEU A CA 1
ATOM 791 C C . LEU A 1 101 ? 4.774 3.024 -21.543 1.00 89.56 101 LEU A C 1
ATOM 793 O O . LEU A 1 101 ? 5.644 3.663 -22.131 1.00 89.56 101 LEU A O 1
ATOM 797 N N . VAL A 1 102 ? 5.048 1.905 -20.866 1.00 91.25 102 VAL A N 1
ATOM 798 C CA . VAL A 1 102 ? 6.381 1.305 -20.807 1.00 91.25 102 VAL A CA 1
ATOM 799 C C . VAL A 1 102 ? 6.605 0.437 -22.052 1.00 91.25 102 VAL A C 1
ATOM 801 O O . VAL A 1 102 ? 5.807 -0.470 -22.307 1.00 91.25 102 VAL A O 1
ATOM 804 N N . PRO A 1 103 ? 7.678 0.675 -22.832 1.00 86.25 103 PRO A N 1
ATOM 805 C CA . PRO A 1 103 ? 7.922 -0.070 -24.061 1.00 86.25 103 PRO A CA 1
ATOM 806 C C . PRO A 1 103 ? 8.077 -1.582 -23.837 1.00 86.25 103 PRO A C 1
ATOM 808 O O . PRO A 1 103 ? 8.848 -2.025 -22.984 1.00 86.25 103 PRO A O 1
ATOM 811 N N . SER A 1 104 ? 7.388 -2.381 -24.655 1.00 84.00 104 SER A N 1
ATOM 812 C CA . SER A 1 104 ? 7.620 -3.826 -24.778 1.00 84.00 104 SER A CA 1
ATOM 813 C C . SER A 1 104 ? 8.852 -4.121 -25.650 1.00 84.00 104 SER A C 1
ATOM 815 O O . SER A 1 104 ? 9.384 -3.228 -26.317 1.00 84.00 104 SER A O 1
ATOM 817 N N . GLY A 1 105 ? 9.325 -5.371 -25.678 1.00 75.19 105 GLY A N 1
ATOM 818 C CA . GLY A 1 105 ? 10.431 -5.767 -26.565 1.00 75.19 105 GLY A CA 1
ATOM 819 C C . GLY A 1 105 ? 11.823 -5.322 -26.121 1.00 75.19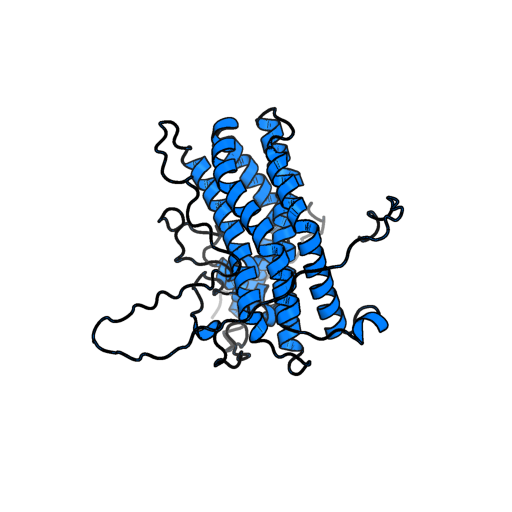 105 GLY A C 1
ATOM 820 O O . GLY A 1 105 ? 12.763 -5.386 -26.907 1.00 75.19 105 GLY A O 1
ATOM 821 N N . GLY A 1 106 ? 11.974 -4.850 -24.879 1.00 73.56 106 GLY A N 1
ATOM 822 C CA . GLY A 1 106 ? 13.281 -4.524 -24.299 1.00 73.56 106 GLY A CA 1
ATOM 823 C C . GLY A 1 106 ? 13.942 -3.253 -24.844 1.00 73.56 106 GLY A C 1
ATOM 824 O O . GLY A 1 106 ? 15.139 -3.069 -24.641 1.00 73.56 106 GLY A O 1
ATOM 825 N N . SER A 1 107 ? 13.194 -2.370 -25.514 1.00 83.69 107 SER A N 1
ATOM 826 C CA . SER A 1 107 ? 13.729 -1.111 -26.062 1.00 83.69 107 SER A CA 1
ATOM 827 C C . SER A 1 107 ? 14.066 -0.061 -24.991 1.00 83.69 107 SER A C 1
ATOM 829 O O . SER A 1 107 ? 14.941 0.771 -25.221 1.00 83.69 107 SER A O 1
ATOM 831 N N . ASP A 1 108 ? 13.444 -0.137 -23.808 1.00 90.25 108 ASP A N 1
ATOM 832 C CA . ASP A 1 108 ? 13.819 0.635 -22.615 1.00 90.25 108 ASP A CA 1
ATOM 833 C C . ASP A 1 108 ? 13.803 -0.255 -21.351 1.00 90.25 108 ASP A C 1
ATOM 835 O O . ASP A 1 108 ? 12.825 -0.278 -20.594 1.00 90.25 108 ASP A O 1
ATOM 839 N N . PRO A 1 109 ? 14.882 -1.017 -21.086 1.00 91.00 109 PRO A N 1
ATOM 840 C CA . PRO A 1 109 ? 14.952 -1.906 -19.926 1.00 91.00 109 PRO A CA 1
ATOM 841 C C . PRO A 1 109 ? 14.941 -1.151 -18.587 1.00 91.00 109 PRO A C 1
ATOM 843 O O . PRO A 1 109 ? 14.588 -1.731 -17.559 1.00 91.00 109 PRO A O 1
ATOM 846 N N . GLN A 1 110 ? 15.306 0.136 -18.573 1.00 93.00 110 GLN A N 1
ATOM 847 C CA . GLN A 1 110 ? 15.305 0.940 -17.354 1.00 93.00 110 GLN A CA 1
ATOM 848 C C . GLN A 1 110 ? 13.879 1.369 -16.980 1.00 93.00 110 GLN A C 1
ATOM 850 O O . GLN A 1 110 ? 13.521 1.283 -15.806 1.00 93.00 110 GLN A O 1
ATOM 855 N N . ALA A 1 111 ? 13.038 1.748 -17.951 1.00 93.56 111 ALA A N 1
ATOM 856 C CA . ALA A 1 111 ? 11.605 1.975 -17.721 1.00 93.56 111 ALA A CA 1
ATOM 857 C C . ALA A 1 111 ? 10.889 0.738 -17.180 1.00 93.56 111 ALA A C 1
ATOM 859 O O . ALA A 1 111 ? 10.153 0.843 -16.197 1.00 93.56 111 ALA A O 1
ATOM 860 N N . VAL A 1 112 ? 11.172 -0.436 -17.748 1.00 95.50 112 VAL A N 1
ATOM 861 C CA . VAL A 1 112 ? 10.635 -1.705 -17.239 1.00 95.50 112 VAL A CA 1
ATOM 862 C C . VAL A 1 112 ? 11.090 -1.948 -15.801 1.00 95.50 112 VAL A C 1
ATOM 864 O O . VAL A 1 112 ? 10.269 -2.220 -14.928 1.00 95.50 112 VAL A O 1
ATOM 867 N N . LYS A 1 113 ? 12.393 -1.816 -15.525 1.00 95.44 113 LYS A N 1
ATOM 868 C CA . LYS A 1 113 ? 12.946 -2.033 -14.182 1.00 95.44 113 LYS A CA 1
ATOM 869 C C . LYS A 1 113 ? 12.303 -1.120 -13.144 1.00 95.44 113 LYS A C 1
ATOM 871 O O . LYS A 1 113 ? 12.014 -1.568 -12.036 1.00 95.44 113 LYS A O 1
ATOM 876 N N . ASP A 1 114 ? 12.095 0.142 -13.489 1.00 96.50 114 ASP A N 1
ATOM 877 C CA . ASP A 1 114 ? 11.511 1.122 -12.585 1.00 96.50 114 ASP A CA 1
ATOM 878 C C . ASP A 1 114 ? 10.030 0.837 -12.305 1.00 96.50 114 ASP A C 1
ATOM 880 O O . ASP A 1 114 ? 9.627 0.882 -11.143 1.00 96.50 114 ASP A O 1
ATOM 884 N N . LEU A 1 115 ? 9.247 0.445 -13.321 1.00 97.69 115 LEU A N 1
ATOM 885 C CA . LEU A 1 115 ? 7.851 0.026 -13.143 1.00 97.69 115 LEU A CA 1
ATOM 886 C C . LEU A 1 115 ? 7.750 -1.223 -12.261 1.00 97.69 115 LEU A C 1
ATOM 888 O O . LEU A 1 115 ? 6.941 -1.274 -11.335 1.00 97.69 115 LEU A O 1
ATOM 892 N N . LEU A 1 116 ? 8.592 -2.228 -12.517 1.00 97.75 116 LEU A N 1
ATOM 893 C CA . LEU A 1 116 ? 8.627 -3.450 -11.714 1.00 97.75 116 LEU A CA 1
ATOM 894 C C . LEU A 1 116 ? 9.100 -3.180 -10.282 1.00 97.75 116 LEU A C 1
ATOM 896 O O . LEU A 1 116 ? 8.609 -3.804 -9.348 1.00 97.75 116 LEU A O 1
ATOM 900 N N . THR A 1 117 ? 10.013 -2.227 -10.085 1.00 97.75 117 THR A N 1
ATOM 901 C CA . THR A 1 117 ? 10.445 -1.806 -8.744 1.00 97.75 117 THR A CA 1
ATOM 902 C C . THR A 1 117 ? 9.310 -1.106 -7.997 1.00 97.75 117 THR A C 1
ATOM 904 O O . THR A 1 117 ? 9.076 -1.420 -6.834 1.00 97.75 117 THR A O 1
ATOM 907 N N . PHE A 1 118 ? 8.563 -0.217 -8.660 1.00 98.38 118 PHE A N 1
ATOM 908 C CA . PHE A 1 118 ? 7.374 0.407 -8.075 1.00 98.38 118 PHE A CA 1
ATOM 909 C C . PHE A 1 118 ? 6.319 -0.646 -7.702 1.00 98.38 118 PHE A C 1
ATOM 911 O O . PHE A 1 118 ? 5.863 -0.681 -6.563 1.00 98.38 118 PHE A O 1
ATOM 918 N N . THR A 1 119 ? 6.039 -1.584 -8.615 1.00 98.62 119 THR A N 1
ATOM 919 C CA . THR A 1 119 ? 5.115 -2.711 -8.389 1.00 98.62 119 THR A CA 1
ATOM 920 C C . THR A 1 119 ? 5.554 -3.575 -7.206 1.00 98.62 119 THR A C 1
ATOM 922 O O . THR A 1 119 ? 4.736 -3.926 -6.360 1.00 98.62 119 THR A O 1
ATOM 925 N N . LYS A 1 120 ? 6.857 -3.874 -7.092 1.00 98.31 120 LYS A N 1
ATOM 926 C CA . LYS A 1 120 ? 7.430 -4.601 -5.951 1.00 98.31 120 LYS A CA 1
ATOM 927 C C . LYS A 1 120 ? 7.109 -3.914 -4.625 1.00 98.31 120 LYS A C 1
ATOM 929 O O . LYS A 1 120 ? 6.706 -4.588 -3.683 1.00 98.31 120 LYS A O 1
ATOM 934 N N . PHE A 1 121 ? 7.295 -2.598 -4.540 1.00 98.19 121 PHE A N 1
ATOM 935 C CA . PHE A 1 121 ? 7.019 -1.861 -3.307 1.00 98.19 121 PHE A CA 1
ATOM 936 C C . PHE A 1 121 ? 5.526 -1.796 -2.990 1.00 98.19 121 PHE A C 1
ATOM 938 O O . PHE A 1 121 ? 5.163 -1.903 -1.824 1.00 98.19 121 PHE A O 1
ATOM 945 N N . THR A 1 122 ? 4.659 -1.703 -4.002 1.00 98.50 122 THR A N 1
ATOM 946 C CA . THR A 1 122 ? 3.204 -1.801 -3.814 1.00 98.50 122 THR A CA 1
ATOM 947 C C . THR A 1 122 ? 2.789 -3.141 -3.207 1.00 98.50 122 THR A C 1
ATOM 949 O O . THR A 1 122 ? 2.021 -3.150 -2.249 1.00 98.50 122 THR A O 1
ATOM 952 N N . MET A 1 123 ? 3.328 -4.260 -3.703 1.00 98.06 123 MET A N 1
ATOM 953 C CA . MET A 1 123 ? 3.047 -5.586 -3.133 1.00 98.06 123 MET A CA 1
ATOM 954 C C . MET A 1 123 ? 3.612 -5.729 -1.721 1.00 98.06 123 MET A C 1
ATOM 956 O O . MET A 1 123 ? 2.906 -6.186 -0.833 1.00 98.06 123 MET A O 1
ATOM 960 N N . ALA A 1 124 ? 4.843 -5.266 -1.484 1.00 96.69 124 ALA A N 1
ATOM 961 C CA . ALA A 1 124 ? 5.442 -5.295 -0.152 1.00 96.69 124 ALA A CA 1
ATOM 962 C C . ALA A 1 124 ? 4.622 -4.490 0.871 1.00 96.69 124 ALA A C 1
ATOM 964 O O . ALA A 1 124 ? 4.459 -4.933 2.004 1.00 96.69 124 ALA A O 1
ATOM 965 N N . PHE A 1 125 ? 4.075 -3.335 0.474 1.00 97.25 125 PHE A N 1
ATOM 966 C CA . PHE A 1 125 ? 3.168 -2.558 1.319 1.00 97.25 125 PHE A CA 1
ATOM 967 C C . PHE A 1 125 ? 1.879 -3.325 1.625 1.00 97.25 125 PHE A C 1
ATOM 969 O O . PHE A 1 125 ? 1.508 -3.437 2.789 1.00 97.25 125 PHE A O 1
ATOM 976 N N . LEU A 1 126 ? 1.244 -3.895 0.596 1.00 98.00 126 LEU A N 1
ATOM 977 C CA . LEU A 1 126 ? 0.019 -4.685 0.729 1.00 98.00 126 LEU A CA 1
ATOM 978 C C . LEU A 1 126 ? 0.204 -5.897 1.653 1.00 98.00 126 LEU A C 1
ATOM 980 O O . LEU A 1 126 ? -0.580 -6.105 2.571 1.00 98.00 126 LEU A O 1
ATOM 984 N N . GLN A 1 127 ? 1.265 -6.676 1.436 1.00 96.75 127 GLN A N 1
ATOM 985 C CA . GLN A 1 127 ? 1.588 -7.835 2.264 1.00 96.75 127 GLN A CA 1
ATOM 986 C C . GLN A 1 127 ? 1.866 -7.440 3.709 1.00 96.75 127 GLN A C 1
ATOM 988 O O . GLN A 1 127 ? 1.411 -8.116 4.625 1.00 96.75 127 GLN A O 1
ATOM 993 N N . ASN A 1 128 ? 2.640 -6.371 3.922 1.00 95.81 128 ASN A N 1
ATOM 994 C CA . ASN A 1 128 ? 2.967 -5.937 5.271 1.00 95.81 128 ASN A CA 1
ATOM 995 C C . ASN A 1 128 ? 1.721 -5.459 6.019 1.00 95.81 128 ASN A C 1
ATOM 997 O O . ASN A 1 128 ? 1.550 -5.823 7.174 1.00 95.81 128 ASN A O 1
ATOM 1001 N N . HIS A 1 129 ? 0.851 -4.702 5.345 1.00 97.62 129 HIS A N 1
ATOM 1002 C CA . HIS A 1 129 ? -0.438 -4.253 5.874 1.00 97.62 129 HIS A CA 1
ATOM 1003 C C . HIS A 1 129 ? -1.266 -5.434 6.408 1.00 97.62 129 HIS A C 1
ATOM 1005 O O . HIS A 1 129 ? -1.474 -5.525 7.617 1.00 97.62 129 HIS A O 1
ATOM 1011 N N . HIS A 1 130 ? -1.592 -6.412 5.555 1.00 98.25 130 HIS A N 1
ATOM 1012 C CA . HIS A 1 130 ? -2.384 -7.582 5.963 1.00 98.25 130 HIS A CA 1
ATOM 1013 C C . HIS A 1 130 ? -1.669 -8.473 6.988 1.00 98.25 130 HIS A C 1
ATOM 1015 O O . HIS A 1 130 ? -2.280 -9.025 7.901 1.00 98.25 130 HIS A O 1
ATOM 1021 N N . LYS A 1 131 ? -0.341 -8.602 6.891 1.00 97.44 131 LYS A N 1
ATOM 1022 C CA . LYS A 1 131 ? 0.437 -9.364 7.872 1.00 97.44 131 LYS A CA 1
ATOM 1023 C C . LYS A 1 131 ? 0.361 -8.733 9.262 1.00 97.44 131 LYS A C 1
ATOM 1025 O O . LYS A 1 131 ? 0.238 -9.456 10.248 1.00 97.44 131 LYS A O 1
ATOM 1030 N N . CYS A 1 132 ? 0.474 -7.411 9.366 1.00 97.50 132 CYS A N 1
ATOM 1031 C CA . CYS A 1 132 ? 0.354 -6.723 10.647 1.00 97.50 132 CYS A CA 1
ATOM 1032 C C . CYS A 1 132 ? -1.081 -6.810 11.189 1.00 97.50 132 CYS A C 1
ATOM 1034 O O . CYS A 1 132 ? -1.265 -6.917 12.403 1.00 97.50 132 CYS A O 1
ATOM 1036 N N . GLU A 1 133 ? -2.091 -6.855 10.319 1.00 98.44 133 GLU A N 1
ATOM 1037 C CA . GLU A 1 133 ? -3.465 -7.120 10.743 1.00 98.44 133 GLU A CA 1
ATOM 1038 C C . GLU A 1 133 ? -3.606 -8.495 11.398 1.00 98.44 133 GLU A C 1
ATOM 1040 O O . GLU A 1 133 ? -4.059 -8.592 12.538 1.00 98.44 133 GLU A O 1
ATOM 1045 N N . GLU A 1 134 ? -3.135 -9.551 10.738 1.00 98.44 134 GLU A N 1
ATOM 1046 C CA . GLU A 1 134 ? -3.251 -10.921 11.247 1.00 98.44 134 GLU A CA 1
ATOM 1047 C C . GLU A 1 134 ? -2.369 -11.212 12.468 1.00 98.44 134 GLU A C 1
ATOM 1049 O O . GLU A 1 134 ? -2.731 -12.033 13.311 1.00 98.44 134 GLU A O 1
ATOM 1054 N N . LEU A 1 135 ? -1.208 -10.558 12.585 1.00 97.94 135 LEU A N 1
ATOM 1055 C CA . LEU A 1 135 ? -0.282 -10.785 13.699 1.00 97.94 135 LEU A CA 1
ATOM 1056 C C . LEU A 1 135 ? -0.568 -9.914 14.924 1.00 97.94 135 LEU A C 1
ATOM 1058 O O . LEU A 1 135 ? -0.226 -10.317 16.038 1.00 97.94 135 LEU A O 1
ATOM 1062 N N . VAL A 1 136 ? -1.153 -8.729 14.731 1.00 98.19 136 VAL A N 1
ATOM 1063 C CA . VAL A 1 136 ? -1.318 -7.728 15.793 1.00 98.19 136 VAL A CA 1
ATOM 1064 C C . VAL A 1 136 ? -2.769 -7.288 15.910 1.00 98.19 136 VAL A C 1
ATOM 1066 O O . VAL A 1 136 ? -3.387 -7.506 16.951 1.00 98.19 136 VAL A O 1
ATOM 1069 N N . PHE A 1 137 ? -3.336 -6.701 14.858 1.00 98.12 137 PHE A N 1
ATOM 1070 C CA . PHE A 1 137 ? -4.618 -6.003 14.961 1.00 98.12 137 PHE A CA 1
ATOM 1071 C C . PHE A 1 137 ? -5.789 -6.935 15.280 1.00 98.12 137 PHE A C 1
ATOM 1073 O O . PHE A 1 137 ? -6.473 -6.751 16.289 1.00 98.12 137 PHE A O 1
ATOM 1080 N N . PHE A 1 138 ? -6.000 -7.961 14.455 1.00 98.38 138 PHE A N 1
ATOM 1081 C CA . PHE A 1 138 ? -7.103 -8.902 14.602 1.00 98.38 138 PHE A CA 1
ATOM 1082 C C . PHE A 1 138 ? -7.001 -9.689 15.916 1.00 98.38 138 PHE A C 1
ATOM 1084 O O . PHE A 1 138 ? -7.983 -9.684 16.664 1.00 98.38 138 PHE A O 1
ATOM 1091 N N . PRO A 1 139 ? -5.839 -10.265 16.300 1.00 98.38 139 PRO A N 1
ATOM 1092 C CA . PRO A 1 139 ? -5.712 -10.931 17.595 1.00 98.38 139 PRO A CA 1
ATOM 1093 C C . PRO A 1 139 ? -5.995 -10.008 18.786 1.00 98.38 139 PRO A C 1
ATOM 1095 O O . PRO A 1 139 ? -6.628 -10.433 19.755 1.00 98.38 139 PRO A O 1
ATOM 1098 N N . MET A 1 140 ? -5.559 -8.743 18.733 1.00 98.12 140 MET A N 1
ATOM 1099 C CA . MET A 1 140 ? -5.842 -7.776 19.797 1.00 98.12 140 MET A CA 1
ATOM 1100 C C . MET A 1 140 ? -7.340 -7.482 19.907 1.00 98.12 140 MET A C 1
ATOM 1102 O O . MET A 1 140 ? -7.882 -7.535 21.012 1.00 98.12 140 MET A O 1
ATOM 1106 N N . LEU A 1 141 ? -8.026 -7.230 18.789 1.00 97.75 141 LEU A N 1
ATOM 1107 C CA . LEU A 1 141 ? -9.473 -6.997 18.774 1.00 97.75 141 LEU A CA 1
ATOM 1108 C C . LEU A 1 141 ? -10.247 -8.199 19.327 1.00 97.75 141 LEU A C 1
ATOM 1110 O O . LEU A 1 141 ? -11.135 -8.033 20.164 1.00 97.75 141 LEU A O 1
ATOM 1114 N N . GLU A 1 142 ? -9.888 -9.412 18.908 1.00 97.56 142 GLU A N 1
ATOM 1115 C CA . GLU A 1 142 ? -10.521 -10.650 19.368 1.00 97.56 142 GLU A CA 1
ATOM 1116 C C . GLU A 1 142 ? -10.322 -10.892 20.866 1.00 97.56 142 GLU A C 1
ATOM 1118 O O . GLU A 1 142 ? -11.263 -11.293 21.559 1.00 97.56 142 GLU A O 1
ATOM 1123 N N . ALA A 1 143 ? -9.124 -10.608 21.386 1.00 97.00 143 ALA A N 1
ATOM 1124 C CA . ALA A 1 143 ? -8.829 -10.713 22.810 1.00 97.00 143 ALA A CA 1
ATOM 1125 C C . ALA A 1 143 ? -9.657 -9.714 23.633 1.00 97.00 143 ALA A C 1
ATOM 1127 O O . ALA A 1 143 ? -10.260 -10.097 24.636 1.00 97.00 143 ALA A O 1
ATOM 1128 N N . GLN A 1 144 ? -9.744 -8.456 23.188 1.00 95.50 144 GLN A N 1
ATOM 1129 C CA . GLN A 1 144 ? -10.525 -7.418 23.871 1.00 95.50 144 GLN A CA 1
ATOM 1130 C C . GLN A 1 144 ? -12.031 -7.701 23.821 1.00 95.50 144 GLN A C 1
ATOM 1132 O O . GLN A 1 144 ? -12.736 -7.510 24.809 1.00 95.50 144 GLN A O 1
ATOM 1137 N N . ALA A 1 145 ? -12.521 -8.234 22.700 1.00 94.44 145 ALA A N 1
ATOM 1138 C CA . ALA A 1 145 ? -13.905 -8.674 22.553 1.00 94.44 145 ALA A CA 1
ATOM 1139 C C . ALA A 1 145 ? -14.215 -9.987 23.297 1.00 94.44 145 ALA A C 1
ATOM 1141 O O . ALA A 1 145 ? -15.381 -10.377 23.377 1.00 94.44 145 ALA A O 1
ATOM 1142 N N . SER A 1 146 ? -13.195 -10.703 23.794 1.00 95.44 146 SER A N 1
ATOM 1143 C CA . SER A 1 146 ? -13.311 -12.093 24.265 1.00 95.44 146 SER A CA 1
ATOM 1144 C C . SER A 1 146 ? -14.017 -12.999 23.244 1.00 95.44 146 SER A C 1
ATOM 1146 O O . SER A 1 146 ? -14.844 -13.844 23.598 1.00 95.44 146 SER A O 1
ATOM 1148 N N . ARG A 1 147 ? -13.717 -12.796 21.955 1.00 95.44 147 ARG A N 1
ATOM 1149 C CA . ARG A 1 147 ? -14.431 -13.413 20.831 1.00 95.44 147 ARG A CA 1
ATOM 1150 C C . ARG A 1 147 ? -13.444 -13.914 19.764 1.00 95.44 147 ARG A C 1
ATOM 1152 O O . ARG A 1 147 ? -13.270 -13.258 18.740 1.00 95.44 147 ARG A O 1
ATOM 1159 N N . PRO A 1 148 ? -12.785 -15.065 19.997 1.00 95.69 148 PRO A N 1
ATOM 1160 C CA . PRO A 1 148 ? -11.867 -15.657 19.026 1.00 95.69 148 PRO A CA 1
ATOM 1161 C C . PRO A 1 148 ? -12.551 -15.924 17.682 1.00 95.69 148 PRO A C 1
ATOM 1163 O O . PRO A 1 148 ? -13.690 -16.398 17.649 1.00 95.69 148 PRO A O 1
ATOM 1166 N N . GLY A 1 149 ? -11.855 -15.639 16.585 1.00 95.25 149 GLY A N 1
ATOM 1167 C CA . GLY A 1 149 ? -12.355 -15.797 15.220 1.00 95.25 149 GLY A CA 1
ATOM 1168 C C . GLY A 1 149 ? -13.346 -14.721 14.764 1.00 95.25 149 GLY A C 1
ATOM 1169 O O . GLY A 1 149 ? -13.949 -14.881 13.701 1.00 95.25 149 GLY A O 1
ATOM 1170 N N . MET A 1 150 ? -13.542 -13.636 15.523 1.00 95.94 150 MET A N 1
ATOM 1171 C CA . MET A 1 150 ? -14.390 -12.510 15.106 1.00 95.94 150 MET A CA 1
ATOM 1172 C C . MET A 1 150 ? -13.923 -11.882 13.786 1.00 95.94 150 MET A C 1
ATOM 1174 O O . MET A 1 150 ? -14.769 -11.441 13.013 1.00 95.94 150 MET A O 1
ATOM 1178 N N . MET A 1 151 ? -12.616 -11.894 13.515 1.00 97.44 151 MET A N 1
ATOM 1179 C CA . MET A 1 151 ? -12.022 -11.356 12.286 1.00 97.44 151 MET A CA 1
ATOM 1180 C C . MET A 1 151 ? -11.734 -12.448 11.242 1.00 97.44 151 MET A C 1
ATOM 1182 O O . MET A 1 151 ? -11.068 -12.204 10.242 1.00 97.44 151 MET A O 1
ATOM 1186 N N . SER A 1 152 ? -12.243 -13.674 11.431 1.00 97.44 152 SER A N 1
ATOM 1187 C CA . SER A 1 152 ? -11.987 -14.796 10.507 1.00 97.44 152 SER A CA 1
ATOM 1188 C C . SER A 1 152 ? -12.465 -14.538 9.077 1.00 97.44 152 SER A C 1
ATOM 1190 O O . SER A 1 152 ? -11.882 -15.066 8.137 1.00 97.44 152 SER A O 1
ATOM 1192 N N . VAL A 1 153 ? -13.499 -13.710 8.893 1.00 97.50 153 VAL A N 1
ATOM 1193 C CA . VAL A 1 153 ? -13.967 -13.331 7.553 1.00 97.50 153 VAL A CA 1
ATOM 1194 C C . VAL A 1 153 ? -12.921 -12.485 6.825 1.00 97.50 153 VAL A C 1
ATOM 1196 O O . VAL A 1 153 ? -12.729 -12.700 5.634 1.00 97.50 153 VAL A O 1
ATOM 1199 N N . ASP A 1 154 ? -12.234 -11.568 7.511 1.00 98.12 154 ASP A N 1
ATOM 1200 C CA . ASP A 1 154 ? -11.143 -10.768 6.937 1.00 98.12 154 ASP A CA 1
ATOM 1201 C C . ASP A 1 154 ? -9.959 -11.664 6.559 1.00 98.12 154 ASP A C 1
ATOM 1203 O O . ASP A 1 154 ? -9.469 -11.594 5.437 1.00 98.12 154 ASP A O 1
ATOM 1207 N N . VAL A 1 155 ? -9.596 -12.608 7.434 1.00 98.31 155 VAL A N 1
ATOM 1208 C CA . VAL A 1 155 ? -8.527 -13.591 7.172 1.00 98.31 155 VAL A CA 1
ATOM 1209 C C . VAL A 1 155 ? -8.841 -14.471 5.954 1.00 98.31 155 VAL A C 1
ATOM 1211 O O . VAL A 1 155 ? -8.000 -14.660 5.076 1.00 98.31 155 VAL A O 1
ATOM 1214 N N . GLU A 1 156 ? -10.063 -14.998 5.839 1.00 98.44 156 GLU A N 1
ATOM 1215 C CA . GLU A 1 156 ? -10.450 -15.781 4.655 1.00 98.44 156 GLU A CA 1
ATOM 1216 C C . GLU A 1 156 ? -10.511 -14.916 3.385 1.00 98.44 156 GLU A C 1
ATOM 1218 O O . GLU A 1 156 ? -10.251 -15.402 2.282 1.00 98.44 156 GLU A O 1
ATOM 1223 N N . GLN A 1 157 ? -10.814 -13.623 3.518 1.00 98.56 157 GLN A N 1
ATOM 1224 C CA . GLN A 1 157 ? -10.746 -12.679 2.406 1.00 98.56 157 GLN A CA 1
ATOM 1225 C C . GLN A 1 157 ? -9.303 -12.365 1.989 1.00 98.56 157 GLN A C 1
ATOM 1227 O O . GLN A 1 157 ? -9.066 -12.260 0.786 1.00 98.56 157 GLN A O 1
ATOM 1232 N N . HIS A 1 158 ? -8.337 -12.307 2.916 1.00 98.50 158 HIS A N 1
ATOM 1233 C CA . HIS A 1 158 ? -6.909 -12.225 2.579 1.00 98.50 158 HIS A CA 1
ATOM 1234 C C . HIS A 1 158 ? -6.474 -13.415 1.725 1.00 98.50 158 HIS A C 1
ATOM 1236 O O . HIS A 1 158 ? -5.906 -13.263 0.640 1.00 98.50 158 HIS A O 1
ATOM 1242 N N . LYS A 1 159 ? -6.831 -14.617 2.181 1.00 98.06 159 LYS A N 1
ATOM 1243 C CA . LYS A 1 159 ? -6.535 -15.869 1.483 1.00 98.06 159 LYS A CA 1
ATOM 1244 C C . LYS A 1 159 ? -7.131 -15.919 0.074 1.00 98.06 159 LYS A C 1
ATOM 1246 O O . LYS A 1 159 ? -6.539 -16.509 -0.825 1.00 98.06 159 LYS A O 1
ATOM 1251 N N . ALA A 1 160 ? -8.278 -15.275 -0.149 1.00 98.25 160 ALA A N 1
ATOM 1252 C CA . ALA A 1 160 ? -8.960 -15.279 -1.443 1.00 98.25 160 ALA A CA 1
ATOM 1253 C C . ALA A 1 160 ? -8.166 -14.612 -2.584 1.00 98.25 160 ALA A C 1
ATOM 1255 O O . ALA A 1 160 ? -8.452 -14.889 -3.748 1.00 98.25 160 ALA A O 1
ATOM 1256 N N . PHE A 1 161 ? -7.185 -13.751 -2.284 1.00 98.00 161 PHE A N 1
ATOM 1257 C CA . PHE A 1 161 ? -6.301 -13.150 -3.293 1.00 98.00 161 PHE A CA 1
ATOM 1258 C C . PHE A 1 161 ? -4.818 -13.504 -3.113 1.00 98.00 161 PHE A C 1
ATOM 1260 O O . PHE A 1 161 ? -3.996 -13.035 -3.901 1.00 98.00 161 PHE A O 1
ATOM 1267 N N . GLU A 1 162 ? -4.463 -14.319 -2.117 1.00 96.50 162 GLU A N 1
ATOM 1268 C CA . GLU A 1 162 ? -3.071 -14.647 -1.785 1.00 96.50 162 GLU A CA 1
ATOM 1269 C C . GLU A 1 162 ? -2.327 -15.279 -2.972 1.00 96.50 162 GLU A C 1
ATOM 1271 O O . GLU A 1 162 ? -1.245 -14.814 -3.337 1.00 96.50 162 GLU A O 1
ATOM 1276 N N . ASP A 1 163 ? -2.938 -16.261 -3.641 1.00 97.88 163 ASP A N 1
ATOM 1277 C CA . ASP A 1 163 ? -2.346 -16.922 -4.812 1.00 97.88 163 ASP A CA 1
ATOM 1278 C C . ASP A 1 163 ? -2.127 -15.935 -5.974 1.00 97.88 163 ASP A C 1
ATOM 1280 O O . ASP A 1 163 ? -1.053 -15.895 -6.578 1.00 97.88 163 ASP A O 1
ATOM 1284 N N . SER A 1 164 ? -3.114 -15.076 -6.257 1.00 98.19 164 SER A N 1
ATOM 1285 C CA . SER A 1 164 ? -3.005 -14.037 -7.292 1.00 98.19 164 SER A CA 1
ATOM 1286 C C . SER A 1 164 ? -1.908 -13.016 -6.968 1.00 98.19 164 SER A C 1
ATOM 1288 O O . SER A 1 164 ? -1.201 -12.549 -7.867 1.00 98.19 164 SER A O 1
ATOM 1290 N N . LEU A 1 165 ? -1.740 -12.667 -5.688 1.00 98.25 165 LEU A N 1
ATOM 1291 C CA . LEU A 1 165 ? -0.686 -11.762 -5.231 1.00 98.25 165 LEU A CA 1
ATOM 1292 C C . LEU A 1 165 ? 0.687 -12.417 -5.393 1.00 98.25 165 LEU A C 1
ATOM 1294 O O . LEU A 1 165 ? 1.601 -11.803 -5.947 1.00 98.25 165 LEU A O 1
ATOM 1298 N N . HIS A 1 166 ? 0.807 -13.689 -5.015 1.00 98.06 166 HIS A N 1
ATOM 1299 C CA . HIS A 1 166 ? 2.021 -14.470 -5.216 1.00 98.06 166 HIS A CA 1
ATOM 1300 C C . HIS A 1 166 ? 2.410 -14.567 -6.701 1.00 98.06 166 HIS A C 1
ATOM 1302 O O . HIS A 1 166 ? 3.572 -14.372 -7.067 1.00 98.06 166 HIS A O 1
ATOM 1308 N N . ASP A 1 167 ? 1.444 -14.783 -7.593 1.00 98.06 167 ASP A N 1
ATOM 1309 C CA . ASP A 1 167 ? 1.678 -14.832 -9.038 1.00 98.06 167 ASP A CA 1
ATOM 1310 C C . ASP A 1 167 ? 2.181 -13.502 -9.620 1.00 98.06 167 ASP A C 1
ATOM 1312 O O . ASP A 1 167 ? 2.957 -13.489 -10.594 1.00 98.06 167 ASP A O 1
ATOM 1316 N N . LEU A 1 168 ? 1.739 -12.373 -9.058 1.00 98.50 168 LEU A N 1
ATOM 1317 C CA . LEU A 1 168 ? 2.256 -11.050 -9.398 1.00 98.50 168 LEU A CA 1
ATOM 1318 C C . LEU A 1 168 ? 3.690 -10.871 -8.875 1.00 98.50 168 LEU A C 1
ATOM 1320 O O . LEU A 1 168 ? 4.558 -10.397 -9.615 1.00 98.50 168 LEU A O 1
ATOM 1324 N N . GLU A 1 169 ? 3.975 -11.326 -7.657 1.00 97.69 169 GLU A N 1
ATOM 1325 C CA . GLU A 1 169 ? 5.312 -11.277 -7.054 1.00 97.69 169 GLU A CA 1
ATOM 1326 C C . GLU A 1 169 ? 6.335 -12.078 -7.840 1.00 97.69 169 GLU A C 1
ATOM 1328 O O . GLU A 1 169 ? 7.415 -11.570 -8.152 1.00 97.69 169 GLU A O 1
ATOM 1333 N N . VAL A 1 170 ? 5.983 -13.306 -8.220 1.00 96.19 170 VAL A N 1
ATOM 1334 C CA . VAL A 1 170 ? 6.838 -14.174 -9.032 1.00 96.19 170 VAL A CA 1
ATOM 1335 C C . VAL A 1 170 ? 7.145 -13.520 -10.378 1.00 96.19 170 VAL A C 1
ATOM 1337 O O . VAL A 1 170 ? 8.295 -13.549 -10.826 1.00 96.19 170 VAL A O 1
ATOM 1340 N N . TYR A 1 171 ? 6.155 -12.888 -11.013 1.00 96.56 171 TYR A N 1
ATOM 1341 C CA . TYR A 1 171 ? 6.352 -12.174 -12.277 1.00 96.56 171 TYR A CA 1
ATOM 1342 C C . TYR A 1 171 ? 7.308 -10.988 -12.136 1.00 96.56 171 TYR A C 1
ATOM 1344 O O . TYR A 1 171 ? 8.245 -10.847 -12.925 1.00 96.56 171 TYR A O 1
ATOM 1352 N N . VAL A 1 172 ? 7.104 -10.155 -11.114 1.00 97.12 172 VAL A N 1
ATOM 1353 C CA . VAL A 1 172 ? 7.953 -8.989 -10.843 1.00 97.12 172 VAL A CA 1
ATOM 1354 C C . VAL A 1 172 ? 9.377 -9.419 -10.490 1.00 97.12 172 VAL A C 1
ATOM 1356 O O . VAL A 1 172 ? 10.336 -8.848 -11.013 1.00 97.12 172 VAL A O 1
ATOM 1359 N N . ALA A 1 173 ? 9.533 -10.444 -9.650 1.00 95.00 173 ALA A N 1
ATOM 1360 C CA . ALA A 1 173 ? 10.833 -10.992 -9.280 1.00 95.00 173 ALA A CA 1
ATOM 1361 C C . ALA A 1 173 ? 11.586 -11.519 -10.509 1.00 95.00 173 ALA A C 1
ATOM 1363 O O . ALA A 1 173 ? 12.739 -11.143 -10.722 1.00 95.00 173 ALA A O 1
ATOM 1364 N N . LEU A 1 174 ? 10.919 -12.305 -11.362 1.00 93.38 174 LEU A N 1
ATOM 1365 C CA . LEU A 1 174 ? 11.504 -12.833 -12.595 1.00 93.38 174 LEU A CA 1
ATOM 1366 C C . LEU A 1 174 ? 11.939 -11.714 -13.552 1.00 93.38 174 LEU A C 1
ATOM 1368 O O . LEU A 1 174 ? 13.030 -11.778 -14.123 1.00 93.38 174 LEU A O 1
ATOM 1372 N N . GLY A 1 175 ? 11.129 -10.663 -13.696 1.00 94.00 175 GLY A N 1
ATOM 1373 C CA . GLY A 1 175 ? 11.481 -9.511 -14.521 1.00 94.00 175 GLY A CA 1
ATOM 1374 C C . GLY A 1 175 ? 12.690 -8.742 -13.992 1.00 94.00 175 GLY A C 1
ATOM 1375 O O . GLY A 1 175 ? 13.626 -8.448 -14.738 1.00 94.00 175 GLY A O 1
ATOM 1376 N N . LEU A 1 176 ? 12.737 -8.473 -12.684 1.00 94.19 176 LEU A N 1
ATOM 1377 C CA . LEU A 1 176 ? 13.876 -7.802 -12.051 1.00 94.19 176 LEU A CA 1
ATOM 1378 C C . LEU A 1 176 ? 15.163 -8.644 -12.118 1.00 94.19 176 LEU A C 1
ATOM 1380 O O . LEU A 1 176 ? 16.247 -8.101 -12.351 1.00 94.19 176 LEU A O 1
ATOM 1384 N N . GLU A 1 177 ? 15.070 -9.961 -11.944 1.00 92.00 177 GLU A N 1
ATOM 1385 C CA . GLU A 1 177 ? 16.186 -10.898 -12.127 1.00 92.00 177 GLU A CA 1
ATOM 1386 C C . GLU A 1 177 ? 16.713 -10.871 -13.567 1.00 92.00 177 GLU A C 1
ATOM 1388 O O . GLU A 1 177 ? 17.921 -10.718 -13.787 1.00 92.00 177 GLU A O 1
ATOM 1393 N N . SER A 1 178 ? 15.805 -10.918 -14.545 1.00 90.19 178 SER A N 1
ATOM 1394 C CA . SER A 1 178 ? 16.130 -10.861 -15.975 1.00 90.19 178 SER A CA 1
ATOM 1395 C C . SER A 1 178 ? 16.844 -9.557 -16.346 1.00 90.19 178 SER A C 1
ATOM 1397 O O . SER A 1 178 ? 17.871 -9.590 -17.021 1.00 90.19 178 SER A O 1
ATOM 1399 N N . LEU A 1 179 ? 16.390 -8.418 -15.815 1.00 89.50 179 LEU A N 1
ATOM 1400 C CA . LEU A 1 179 ? 16.974 -7.095 -16.082 1.00 89.50 179 LEU A CA 1
ATOM 1401 C C . LEU A 1 179 ? 18.302 -6.837 -15.356 1.00 89.50 179 LEU A C 1
ATOM 1403 O O . LEU A 1 179 ? 19.104 -6.019 -15.800 1.00 89.50 179 LEU A O 1
ATOM 1407 N N . THR A 1 180 ? 18.545 -7.493 -14.219 1.00 86.62 180 THR A N 1
ATOM 1408 C CA . THR A 1 180 ? 19.772 -7.294 -13.424 1.00 86.62 180 THR A CA 1
ATOM 1409 C C . THR A 1 180 ? 20.834 -8.362 -13.665 1.00 86.62 180 THR A C 1
ATOM 1411 O O . THR A 1 180 ? 21.933 -8.269 -13.116 1.00 86.62 180 THR A O 1
ATOM 1414 N N . GLY A 1 181 ? 20.519 -9.394 -14.450 1.00 80.81 181 GLY A N 1
ATOM 1415 C CA . GLY A 1 181 ? 21.400 -10.534 -14.680 1.00 80.81 181 GLY A CA 1
ATOM 1416 C C . GLY A 1 181 ? 21.581 -11.439 -13.454 1.00 80.81 181 GLY A C 1
ATOM 1417 O O . GLY A 1 181 ? 22.338 -12.409 -13.530 1.00 80.81 181 GLY A O 1
ATOM 1418 N N . LYS A 1 182 ? 20.871 -11.199 -12.345 1.00 78.19 182 LYS A N 1
ATOM 1419 C CA . LYS A 1 182 ? 20.880 -12.041 -11.131 1.00 78.19 182 LYS A CA 1
ATOM 1420 C C . LYS A 1 182 ? 19.908 -13.219 -11.287 1.00 78.19 182 LYS A C 1
ATOM 1422 O O . LYS A 1 182 ? 18.941 -13.085 -12.014 1.00 78.19 182 LYS A O 1
ATOM 1427 N N . GLY A 1 183 ? 20.181 -14.379 -10.680 1.00 74.50 183 GLY A N 1
ATOM 1428 C CA . GLY A 1 183 ? 19.303 -15.571 -10.742 1.00 74.50 183 GLY A CA 1
ATOM 1429 C C . GLY A 1 183 ? 19.719 -16.648 -11.763 1.00 74.50 183 GLY A C 1
ATOM 1430 O O . GLY A 1 183 ? 20.827 -16.597 -12.308 1.00 74.50 183 GLY A O 1
ATOM 1431 N N . ASP A 1 184 ? 18.839 -17.613 -12.042 1.00 76.94 184 ASP A N 1
ATOM 1432 C CA . ASP A 1 184 ? 19.075 -18.748 -12.958 1.00 76.94 184 ASP A CA 1
ATOM 1433 C C . ASP A 1 184 ? 19.027 -18.322 -14.438 1.00 76.94 184 ASP A C 1
ATOM 1435 O O . ASP A 1 184 ? 18.048 -17.737 -14.896 1.00 76.94 184 ASP A O 1
ATOM 1439 N N . LYS A 1 185 ? 20.086 -18.613 -15.208 1.00 71.12 185 LYS A N 1
ATOM 1440 C CA . LYS A 1 185 ? 20.194 -18.242 -16.630 1.00 71.12 185 LYS A CA 1
ATOM 1441 C C . LYS A 1 185 ? 19.089 -18.840 -17.508 1.00 71.12 185 LYS A C 1
ATOM 1443 O O . LYS A 1 185 ? 18.683 -18.164 -18.447 1.00 71.12 185 LYS A O 1
ATOM 1448 N N . ALA A 1 186 ? 18.615 -20.054 -17.222 1.00 70.81 186 ALA A N 1
ATOM 1449 C CA . ALA A 1 186 ? 17.595 -20.713 -18.038 1.00 70.81 186 ALA A CA 1
ATOM 1450 C C . ALA A 1 186 ? 16.238 -20.004 -17.921 1.00 70.81 186 ALA A C 1
ATOM 1452 O O . ALA A 1 186 ? 15.590 -19.749 -18.928 1.00 70.81 186 ALA A O 1
ATOM 1453 N N . ARG A 1 187 ? 15.858 -19.581 -16.707 1.00 69.31 187 ARG A N 1
ATOM 1454 C CA . ARG A 1 187 ? 14.594 -18.864 -16.458 1.00 69.31 187 ARG A CA 1
ATOM 1455 C C . ARG A 1 187 ? 14.557 -17.451 -17.054 1.00 69.31 187 ARG A C 1
ATOM 1457 O O . ARG A 1 187 ? 13.479 -16.952 -17.350 1.00 69.31 187 ARG A O 1
ATOM 1464 N N . LYS A 1 188 ? 15.715 -16.804 -17.232 1.00 68.88 188 LYS A N 1
ATOM 1465 C CA . LYS A 1 188 ? 15.824 -15.429 -17.766 1.00 68.88 188 LYS A CA 1
ATOM 1466 C C . LYS A 1 188 ? 15.697 -15.340 -19.279 1.00 68.88 188 LYS A C 1
ATOM 1468 O O . LYS A 1 188 ? 15.245 -14.320 -19.780 1.00 68.88 188 LYS A O 1
ATOM 1473 N N . ALA A 1 189 ? 16.170 -16.360 -20.000 1.00 65.81 189 ALA A N 1
ATOM 1474 C CA . ALA A 1 189 ? 16.335 -16.301 -21.454 1.00 65.81 189 ALA A CA 1
ATOM 1475 C C . ALA A 1 189 ? 15.007 -16.128 -22.214 1.00 65.81 189 ALA A C 1
ATOM 1477 O O . ALA A 1 189 ? 15.021 -15.759 -23.384 1.00 65.81 189 ALA A O 1
ATOM 1478 N N . GLU A 1 190 ? 13.882 -16.371 -21.539 1.00 74.31 190 GLU A N 1
ATOM 1479 C CA . GLU A 1 190 ? 12.542 -16.371 -22.123 1.00 74.31 190 GLU A CA 1
ATOM 1480 C C . GLU A 1 190 ? 11.636 -15.256 -21.581 1.00 74.31 190 GLU A C 1
ATOM 1482 O O . GLU A 1 190 ? 10.532 -15.070 -22.093 1.00 74.31 190 GLU A O 1
ATOM 1487 N N . TRP A 1 191 ? 12.064 -14.503 -20.558 1.00 89.00 191 TRP A N 1
ATOM 1488 C CA . TRP A 1 191 ? 11.219 -13.457 -19.983 1.00 89.00 191 TRP A CA 1
ATOM 1489 C C . TRP A 1 191 ? 11.312 -12.159 -20.787 1.00 89.00 191 TRP A C 1
ATOM 1491 O O . TRP A 1 191 ? 12.390 -11.598 -20.990 1.00 89.00 191 TRP A O 1
ATOM 1501 N N . GLU A 1 192 ? 10.154 -11.646 -21.186 1.00 90.38 192 GLU A N 1
ATOM 1502 C CA . GLU A 1 192 ? 9.997 -10.374 -21.878 1.00 90.38 192 GLU A CA 1
ATOM 1503 C C . GLU A 1 192 ? 8.880 -9.581 -21.203 1.00 90.38 192 GLU A C 1
ATOM 1505 O O . GLU A 1 192 ? 7.815 -10.121 -20.903 1.00 90.38 192 GLU A O 1
ATOM 1510 N N . PHE A 1 193 ? 9.100 -8.283 -20.997 1.00 93.94 193 PHE A N 1
ATOM 1511 C CA . PHE A 1 193 ? 8.045 -7.425 -20.481 1.00 93.94 193 PHE A CA 1
ATOM 1512 C C . PHE A 1 193 ? 6.941 -7.225 -21.518 1.00 93.94 193 PHE A C 1
ATOM 1514 O O . PHE A 1 193 ? 7.164 -6.638 -22.583 1.00 93.94 193 PHE A O 1
ATOM 1521 N N . LYS A 1 194 ? 5.730 -7.644 -21.151 1.00 93.94 194 LYS A N 1
ATOM 1522 C CA . LYS A 1 194 ? 4.500 -7.354 -21.882 1.00 93.94 194 LYS A CA 1
ATOM 1523 C C . LYS A 1 194 ? 3.532 -6.637 -20.938 1.00 93.94 194 LYS A C 1
ATOM 1525 O O . LYS A 1 194 ? 3.173 -7.206 -19.905 1.00 93.94 194 LYS A O 1
ATOM 1530 N N . PRO A 1 195 ? 3.082 -5.411 -21.267 1.00 94.19 195 PRO A N 1
ATOM 1531 C CA . PRO A 1 195 ? 2.111 -4.678 -20.452 1.00 94.19 195 PRO A CA 1
ATOM 1532 C C . PRO A 1 195 ? 0.870 -5.508 -20.099 1.00 94.19 195 PRO A C 1
ATOM 1534 O O . PRO A 1 195 ? 0.342 -5.412 -18.994 1.00 94.19 195 PRO A O 1
ATOM 1537 N N . GLN A 1 196 ? 0.416 -6.338 -21.041 1.00 96.56 196 GLN A N 1
ATOM 1538 C CA . GLN A 1 196 ? -0.771 -7.176 -20.900 1.00 96.56 196 GLN A CA 1
ATOM 1539 C C . GLN A 1 196 ? -0.598 -8.249 -19.822 1.00 96.56 196 GLN A C 1
ATOM 1541 O O . GLN A 1 196 ? -1.549 -8.507 -19.095 1.00 96.56 196 GLN A O 1
ATOM 1546 N N . ASP A 1 197 ? 0.601 -8.815 -19.665 1.00 96.81 197 ASP A N 1
ATOM 1547 C CA . ASP A 1 197 ? 0.867 -9.852 -18.661 1.00 96.81 197 ASP A CA 1
ATOM 1548 C C . ASP A 1 197 ? 0.824 -9.262 -17.245 1.00 96.81 197 ASP A C 1
ATOM 1550 O O . ASP A 1 197 ? 0.260 -9.862 -16.330 1.00 96.81 197 ASP A O 1
ATOM 1554 N N . LEU A 1 198 ? 1.370 -8.050 -17.067 1.00 97.81 198 LEU A N 1
ATOM 1555 C CA . LEU A 1 198 ? 1.283 -7.320 -15.799 1.00 97.81 198 LEU A CA 1
ATOM 1556 C C . LEU A 1 198 ? -0.170 -6.953 -15.469 1.00 97.81 198 LEU A C 1
ATOM 1558 O O . LEU A 1 198 ? -0.617 -7.162 -14.345 1.00 97.81 198 LEU A O 1
ATOM 1562 N N . ARG A 1 199 ? -0.918 -6.437 -16.451 1.00 97.88 199 ARG A N 1
ATOM 1563 C CA . ARG A 1 199 ? -2.333 -6.087 -16.269 1.00 97.88 199 ARG A CA 1
ATOM 1564 C C . ARG A 1 199 ? -3.188 -7.303 -15.945 1.00 97.88 199 ARG A C 1
ATOM 1566 O O . ARG A 1 199 ? -3.949 -7.227 -14.996 1.00 97.88 199 ARG A O 1
ATOM 1573 N N . PHE A 1 200 ? -2.994 -8.423 -16.641 1.00 98.38 200 PHE A N 1
ATOM 1574 C CA . PHE A 1 200 ? -3.705 -9.675 -16.377 1.00 98.38 200 PHE A CA 1
ATOM 1575 C C . PHE A 1 200 ? -3.522 -10.153 -14.929 1.00 98.38 200 PHE A C 1
ATOM 1577 O O . PHE A 1 200 ? -4.470 -10.594 -14.287 1.00 98.38 200 PHE A O 1
ATOM 1584 N N . LYS A 1 201 ? -2.310 -10.011 -14.382 1.00 98.62 201 LYS A N 1
ATOM 1585 C CA . LYS A 1 201 ? -2.019 -10.347 -12.980 1.00 98.62 201 LYS A CA 1
ATOM 1586 C C . LYS A 1 201 ? -2.700 -9.401 -11.992 1.00 98.62 201 LYS A C 1
ATOM 1588 O O . LYS A 1 201 ? -3.160 -9.844 -10.948 1.00 98.62 201 LYS A O 1
ATOM 1593 N N . ILE A 1 202 ? -2.804 -8.116 -12.328 1.00 98.56 202 ILE A N 1
ATOM 1594 C CA . ILE A 1 202 ? -3.559 -7.142 -11.526 1.00 98.56 202 ILE A CA 1
ATOM 1595 C C . ILE A 1 202 ? -5.073 -7.389 -11.641 1.00 98.56 202 ILE A C 1
ATOM 1597 O O . ILE A 1 202 ? -5.776 -7.293 -10.640 1.00 98.56 202 ILE A O 1
ATOM 1601 N N . ASP A 1 203 ? -5.578 -7.761 -12.819 1.00 98.56 203 ASP A N 1
ATOM 1602 C CA . ASP A 1 203 ? -6.990 -8.106 -13.030 1.00 98.56 203 ASP A CA 1
ATOM 1603 C C . ASP A 1 203 ? -7.395 -9.311 -12.156 1.00 98.56 203 ASP A C 1
ATOM 1605 O O . ASP A 1 203 ? -8.483 -9.317 -11.586 1.00 98.56 203 ASP A O 1
ATOM 1609 N N . ALA A 1 204 ? -6.499 -10.288 -11.960 1.00 98.38 204 ALA A N 1
ATOM 1610 C CA . ALA A 1 204 ? -6.718 -11.436 -11.071 1.00 98.38 204 ALA A CA 1
ATOM 1611 C C . ALA A 1 204 ? -6.806 -11.073 -9.571 1.00 98.38 204 ALA A C 1
ATOM 1613 O O . ALA A 1 204 ? -7.301 -11.873 -8.775 1.00 98.38 204 ALA A O 1
ATOM 1614 N N . LEU A 1 205 ? -6.340 -9.882 -9.177 1.00 97.81 205 LEU A N 1
ATOM 1615 C CA . LEU A 1 205 ? -6.513 -9.329 -7.829 1.00 97.81 205 LEU A CA 1
ATOM 1616 C C . LEU A 1 205 ? -7.801 -8.511 -7.699 1.00 97.81 205 LEU A C 1
ATOM 1618 O O . LEU A 1 205 ? -8.284 -8.327 -6.585 1.00 97.81 205 LEU A O 1
ATOM 1622 N N . ALA A 1 206 ? -8.332 -7.991 -8.811 1.00 96.69 206 ALA A N 1
ATOM 1623 C CA . ALA A 1 206 ? -9.280 -6.881 -8.822 1.00 96.69 206 ALA A CA 1
ATOM 1624 C C . ALA A 1 206 ? -10.502 -7.114 -7.927 1.00 96.69 206 ALA A C 1
ATOM 1626 O O . ALA A 1 206 ? -10.733 -6.355 -6.988 1.00 96.69 206 ALA A O 1
ATOM 1627 N N . GLU A 1 207 ? -11.259 -8.177 -8.193 1.00 98.06 207 GLU A N 1
ATOM 1628 C CA . GLU A 1 207 ? -12.466 -8.502 -7.433 1.00 98.06 207 GLU A CA 1
ATOM 1629 C C . GLU A 1 207 ? -12.174 -8.878 -5.968 1.00 98.06 207 GLU A C 1
ATOM 1631 O O . GLU A 1 207 ? -12.705 -8.197 -5.086 1.00 98.06 207 GLU A O 1
ATOM 1636 N N . PRO A 1 208 ? -11.351 -9.903 -5.654 1.00 98.44 208 PRO A N 1
ATOM 1637 C CA . PRO A 1 208 ? -11.187 -10.351 -4.271 1.00 98.44 208 PRO A CA 1
ATOM 1638 C C . PRO A 1 208 ? -10.522 -9.296 -3.378 1.00 98.44 208 PRO A C 1
ATOM 1640 O O . PRO A 1 208 ? -10.967 -9.099 -2.247 1.00 98.44 208 PRO A O 1
ATOM 1643 N N . LEU A 1 209 ? -9.528 -8.557 -3.886 1.00 98.69 209 LEU A N 1
ATOM 1644 C CA . LEU A 1 209 ? -8.898 -7.475 -3.128 1.00 98.69 209 LEU A CA 1
ATOM 1645 C C . LEU A 1 209 ? -9.857 -6.296 -2.939 1.00 98.69 209 LEU A C 1
ATOM 1647 O O . LEU A 1 209 ? -9.948 -5.752 -1.842 1.00 98.69 209 LEU A O 1
ATOM 1651 N N . SER A 1 210 ? -10.596 -5.899 -3.985 1.00 98.38 210 SER A N 1
ATOM 1652 C CA . SER A 1 210 ? -11.568 -4.808 -3.860 1.00 98.38 210 SER A CA 1
ATOM 1653 C C . SER A 1 210 ? -12.643 -5.148 -2.836 1.00 98.38 210 SER A C 1
ATOM 1655 O O . SER A 1 210 ? -12.943 -4.319 -1.979 1.00 98.38 210 SER A O 1
ATOM 1657 N N . LYS A 1 211 ? -13.163 -6.378 -2.881 1.00 98.19 211 LYS A N 1
ATOM 1658 C CA . LYS A 1 211 ? -14.140 -6.876 -1.919 1.00 98.19 211 LYS A CA 1
ATOM 1659 C C . LYS A 1 211 ? -13.603 -6.806 -0.491 1.00 98.19 211 LYS A C 1
ATOM 1661 O O . LYS A 1 211 ? -14.284 -6.258 0.365 1.00 98.19 211 LYS A O 1
ATOM 1666 N N . HIS A 1 212 ? -12.402 -7.330 -0.251 1.00 98.50 212 HIS A N 1
ATOM 1667 C CA . HIS A 1 212 ? -11.791 -7.331 1.075 1.00 98.50 212 HIS A CA 1
ATOM 1668 C C . HIS A 1 212 ? -11.656 -5.915 1.653 1.00 98.50 212 HIS A C 1
ATOM 1670 O O . HIS A 1 212 ? -12.240 -5.612 2.693 1.00 98.50 212 HIS A O 1
ATOM 1676 N N . LEU A 1 213 ? -10.972 -5.027 0.925 1.00 98.50 213 LEU A N 1
ATOM 1677 C CA . LEU A 1 213 ? -10.697 -3.674 1.409 1.00 98.50 213 LEU A CA 1
ATOM 1678 C C . LEU A 1 213 ? -11.982 -2.846 1.583 1.00 98.50 213 LEU A C 1
ATOM 1680 O O . LEU A 1 213 ? -12.048 -1.984 2.449 1.00 98.50 213 LEU A O 1
ATOM 1684 N N . HIS A 1 214 ? -13.043 -3.104 0.810 1.00 98.00 214 HIS A N 1
ATOM 1685 C CA . HIS A 1 214 ? -14.334 -2.442 1.039 1.00 98.00 214 HIS A CA 1
ATOM 1686 C C . HIS A 1 214 ? -15.117 -3.033 2.218 1.00 98.00 214 HIS A C 1
ATOM 1688 O O . HIS A 1 214 ? -15.753 -2.272 2.943 1.00 98.00 214 HIS A O 1
ATOM 1694 N N . ASP A 1 215 ? -15.104 -4.355 2.404 1.00 97.62 215 ASP A N 1
ATOM 1695 C CA . ASP A 1 215 ? -15.879 -5.046 3.443 1.00 97.62 215 ASP A CA 1
ATOM 1696 C C . ASP A 1 215 ? -15.325 -4.821 4.854 1.00 97.62 215 ASP A C 1
ATOM 1698 O O . ASP A 1 215 ? -16.093 -4.812 5.821 1.00 97.62 215 ASP A O 1
ATOM 1702 N N . GLU A 1 216 ? -14.010 -4.645 4.985 1.00 97.94 216 GLU A N 1
ATOM 1703 C CA . GLU A 1 216 ? -13.367 -4.409 6.278 1.00 97.94 216 GLU A CA 1
ATOM 1704 C C . GLU A 1 216 ? -13.847 -3.088 6.911 1.00 97.94 216 GLU A C 1
ATOM 1706 O O . GLU A 1 216 ? -14.100 -3.012 8.113 1.00 97.94 216 GLU A O 1
ATOM 1711 N N . ILE A 1 217 ? -14.062 -2.041 6.108 1.00 97.56 217 ILE A N 1
ATOM 1712 C CA . ILE A 1 217 ? -14.426 -0.702 6.598 1.00 97.56 217 ILE A CA 1
ATOM 1713 C C . ILE A 1 217 ? -15.728 -0.674 7.421 1.00 97.56 217 ILE A C 1
ATOM 1715 O O . ILE A 1 217 ? -15.692 -0.207 8.565 1.00 97.56 217 ILE A O 1
ATOM 1719 N N . PRO A 1 218 ? -16.885 -1.157 6.924 1.00 95.00 218 PRO A N 1
ATOM 1720 C CA . PRO A 1 218 ? -18.094 -1.225 7.739 1.00 95.00 218 PRO A CA 1
ATOM 1721 C C . PRO A 1 218 ? -17.948 -2.212 8.906 1.00 95.00 218 PRO A C 1
ATOM 1723 O O . PRO A 1 218 ? -18.513 -1.963 9.972 1.00 95.00 218 PRO A O 1
ATOM 1726 N N . ARG A 1 219 ? -17.151 -3.281 8.767 1.00 94.62 219 ARG A N 1
ATOM 1727 C CA . ARG A 1 219 ? -16.881 -4.218 9.866 1.00 94.62 219 ARG A CA 1
ATOM 1728 C C . ARG A 1 219 ? -16.133 -3.545 11.013 1.00 94.62 219 ARG A C 1
ATOM 1730 O O . ARG A 1 219 ? -16.493 -3.757 12.167 1.00 94.62 219 ARG A O 1
ATOM 1737 N N . LEU A 1 220 ? -15.174 -2.665 10.730 1.00 95.19 220 LEU A N 1
ATOM 1738 C CA . LEU A 1 220 ? -14.492 -1.877 11.761 1.00 95.19 220 LEU A CA 1
ATOM 1739 C C . LEU A 1 220 ? -15.450 -0.975 12.540 1.00 95.19 220 LEU A C 1
ATOM 1741 O O . LEU A 1 220 ? -15.282 -0.802 13.749 1.00 95.19 220 LEU A O 1
ATOM 1745 N N . LEU A 1 221 ? -16.495 -0.451 11.893 1.00 94.62 221 LEU A N 1
ATOM 1746 C CA . LEU A 1 221 ? -17.537 0.294 12.599 1.00 94.62 221 LEU A CA 1
ATOM 1747 C C . LEU A 1 221 ? -18.328 -0.600 13.562 1.00 94.62 221 LEU A C 1
ATOM 1749 O O . LEU A 1 221 ? -18.647 -0.173 14.672 1.00 94.62 221 LEU A O 1
ATOM 1753 N N . GLU A 1 222 ? -18.646 -1.830 13.161 1.00 92.38 222 GLU A N 1
ATOM 1754 C CA . GLU A 1 222 ? -19.333 -2.809 14.012 1.00 92.38 222 GLU A CA 1
ATOM 1755 C C . GLU A 1 222 ? -18.451 -3.274 15.174 1.00 92.38 222 GLU A C 1
ATOM 1757 O O . GLU A 1 222 ? -18.900 -3.306 16.322 1.00 92.38 222 GLU A O 1
ATOM 1762 N N . VAL A 1 223 ? -17.177 -3.564 14.903 1.00 92.69 223 VAL A N 1
ATOM 1763 C CA . VAL A 1 223 ? -16.194 -3.944 15.921 1.00 92.69 223 VAL A CA 1
ATOM 1764 C C . VAL A 1 223 ? -15.992 -2.809 16.920 1.00 92.69 223 VAL A C 1
ATOM 1766 O O . VAL A 1 223 ? -15.999 -3.062 18.122 1.00 92.69 223 VAL A O 1
ATOM 1769 N N . GLY A 1 224 ? -15.906 -1.555 16.468 1.00 93.75 224 GLY A N 1
ATOM 1770 C CA . GLY A 1 224 ? -15.795 -0.395 17.356 1.00 93.75 224 GLY A CA 1
ATOM 1771 C C . GLY A 1 224 ? -16.973 -0.252 18.323 1.00 93.75 224 GLY A C 1
ATOM 1772 O O . GLY A 1 224 ? -16.771 0.104 19.484 1.00 93.75 224 GLY A O 1
ATOM 1773 N N . LYS A 1 225 ? -18.195 -0.617 17.902 1.00 91.00 225 LYS A N 1
ATOM 1774 C CA . LYS A 1 225 ? -19.361 -0.689 18.805 1.00 91.00 225 LYS A CA 1
ATOM 1775 C C . LYS A 1 225 ? -19.222 -1.792 19.860 1.00 91.00 225 LYS A C 1
ATOM 1777 O O . LYS A 1 225 ? -19.778 -1.653 20.945 1.00 91.00 225 LYS A O 1
ATOM 1782 N N . LEU A 1 226 ? -18.514 -2.878 19.544 1.00 92.06 226 LEU A N 1
ATOM 1783 C CA . LEU A 1 226 ? -18.327 -4.023 20.435 1.00 92.06 226 LEU A CA 1
ATOM 1784 C C . LEU A 1 226 ? -17.197 -3.806 21.449 1.00 92.06 226 LEU A C 1
ATOM 1786 O O . LEU A 1 226 ? -17.402 -4.035 22.637 1.00 92.06 226 LEU A O 1
ATOM 1790 N N . VAL A 1 227 ? -16.011 -3.393 20.990 1.00 95.00 227 VAL A N 1
ATOM 1791 C CA . VAL A 1 227 ? -14.815 -3.251 21.848 1.00 95.00 227 VAL A CA 1
ATOM 1792 C C . VAL A 1 227 ? -14.683 -1.862 22.474 1.00 95.00 227 VAL A C 1
ATOM 1794 O O . VAL A 1 227 ? -13.909 -1.671 23.413 1.00 95.00 227 VAL A O 1
ATOM 1797 N N . GLY A 1 228 ? -15.449 -0.895 21.970 1.00 95.25 228 GLY A N 1
ATOM 1798 C CA . GLY A 1 228 ? -15.387 0.505 22.360 1.00 95.25 228 GLY A CA 1
ATOM 1799 C C . GLY A 1 228 ? -14.358 1.311 21.551 1.00 95.25 228 GLY A C 1
ATOM 1800 O O . GLY A 1 228 ? -13.342 0.771 21.101 1.00 95.25 228 GLY A O 1
ATOM 1801 N N . PRO A 1 229 ? -14.591 2.625 21.378 1.00 94.69 229 PRO A N 1
ATOM 1802 C CA . PRO A 1 229 ? -13.774 3.486 20.523 1.00 94.69 229 PRO A CA 1
ATOM 1803 C C . PRO A 1 229 ? -12.301 3.574 20.940 1.00 94.69 229 PRO A C 1
ATOM 1805 O O . PRO A 1 229 ? -11.425 3.492 20.084 1.00 94.69 229 PRO A O 1
ATOM 1808 N N . ASP A 1 230 ? -12.019 3.706 22.240 1.00 96.50 230 ASP A N 1
ATOM 1809 C CA . ASP A 1 230 ? -10.646 3.829 22.757 1.00 96.50 230 ASP A CA 1
ATOM 1810 C C . ASP A 1 230 ? -9.838 2.540 22.550 1.00 96.50 230 ASP A C 1
ATOM 1812 O O . ASP A 1 230 ? -8.648 2.570 22.225 1.00 96.50 230 ASP A O 1
ATOM 1816 N N . THR A 1 231 ? -10.496 1.390 22.701 1.00 96.69 231 THR A N 1
ATOM 1817 C CA . THR A 1 231 ? -9.893 0.079 22.457 1.00 96.69 231 THR A CA 1
ATOM 1818 C C . THR A 1 231 ? -9.555 -0.096 20.983 1.00 96.69 231 THR A C 1
ATOM 1820 O O . THR A 1 231 ? -8.447 -0.522 20.660 1.00 96.69 231 THR A O 1
ATOM 1823 N N . LEU A 1 232 ? -10.481 0.260 20.086 1.00 97.50 232 LEU A N 1
ATOM 1824 C CA . LEU A 1 232 ? -10.255 0.192 18.644 1.00 97.50 232 LEU A CA 1
ATOM 1825 C C . LEU A 1 232 ? -9.094 1.106 18.216 1.00 97.50 232 LEU A C 1
ATOM 1827 O O . LEU A 1 232 ? -8.212 0.663 17.486 1.00 97.50 232 LEU A O 1
ATOM 1831 N N . GLU A 1 233 ? -9.051 2.344 18.716 1.00 96.50 233 GLU A N 1
ATOM 1832 C CA . GLU A 1 233 ? -7.953 3.294 18.475 1.00 96.50 233 GLU A CA 1
ATOM 1833 C C . GLU A 1 233 ? -6.603 2.755 18.980 1.00 96.50 233 GLU A C 1
ATOM 1835 O O . GLU A 1 233 ? -5.595 2.837 18.276 1.00 96.50 233 GLU A O 1
ATOM 1840 N N . THR A 1 234 ? -6.583 2.126 20.159 1.00 97.69 234 THR A N 1
ATOM 1841 C CA . THR A 1 234 ? -5.379 1.484 20.716 1.00 97.69 234 THR A CA 1
ATOM 1842 C C . THR A 1 234 ? -4.899 0.323 19.843 1.00 97.69 234 THR A C 1
ATOM 1844 O O . THR A 1 234 ? -3.709 0.225 19.547 1.00 97.69 234 THR A O 1
ATOM 1847 N N . CYS A 1 235 ? -5.812 -0.546 19.397 1.00 97.81 235 CYS A N 1
ATOM 1848 C CA . CYS A 1 235 ? -5.470 -1.667 18.518 1.00 97.81 235 CYS A CA 1
ATOM 1849 C C . CYS A 1 235 ? -4.964 -1.169 17.155 1.00 97.81 235 CYS A C 1
ATOM 1851 O O . CYS A 1 235 ? -3.982 -1.695 16.639 1.00 97.81 235 CYS A O 1
ATOM 1853 N N . TYR A 1 236 ? -5.585 -0.125 16.599 1.00 96.88 236 TYR A N 1
ATOM 1854 C CA . TYR A 1 236 ? -5.157 0.478 15.335 1.00 96.88 236 TYR A CA 1
ATOM 1855 C C . TYR A 1 236 ? -3.787 1.161 15.451 1.00 96.88 236 TYR A C 1
ATOM 1857 O O . TYR A 1 236 ? -2.964 1.075 14.545 1.00 96.88 236 TYR A O 1
ATOM 1865 N N . THR A 1 237 ? -3.502 1.801 16.586 1.00 95.38 237 THR A N 1
ATOM 1866 C CA . THR A 1 237 ? -2.174 2.372 16.853 1.00 95.38 237 THR A CA 1
ATOM 1867 C C . THR A 1 237 ? -1.110 1.274 16.887 1.00 95.38 237 THR A C 1
ATOM 1869 O O . THR A 1 237 ? -0.072 1.417 16.254 1.00 95.38 237 THR A O 1
ATOM 1872 N N . ALA A 1 238 ? -1.395 0.138 17.532 1.00 96.69 238 ALA A N 1
ATOM 1873 C CA . ALA A 1 238 ? -0.478 -1.002 17.557 1.00 96.69 238 ALA A CA 1
ATOM 1874 C C . ALA A 1 238 ? -0.234 -1.608 16.159 1.00 96.69 238 ALA A C 1
ATOM 1876 O O . ALA A 1 238 ? 0.896 -1.978 15.845 1.00 96.69 238 ALA A O 1
ATOM 1877 N N . LEU A 1 239 ? -1.268 -1.669 15.308 1.00 95.94 239 LEU A N 1
ATOM 1878 C CA . LEU A 1 239 ? -1.128 -2.036 13.893 1.00 95.94 239 LEU A CA 1
ATOM 1879 C C . LEU A 1 239 ? -0.152 -1.097 13.173 1.00 95.94 239 LEU A C 1
ATOM 1881 O O . LEU A 1 239 ? 0.755 -1.555 12.478 1.00 95.94 239 LEU A O 1
ATOM 1885 N N . HIS A 1 240 ? -0.343 0.212 13.341 1.00 90.75 240 HIS A N 1
ATOM 1886 C CA . HIS A 1 240 ? 0.483 1.227 12.699 1.00 90.75 240 HIS A CA 1
ATOM 1887 C C . HIS A 1 240 ? 1.942 1.164 13.169 1.00 90.75 240 HIS A C 1
ATOM 1889 O O . HIS A 1 240 ? 2.841 1.125 12.331 1.00 90.75 240 HIS A O 1
ATOM 1895 N N . ASP A 1 241 ? 2.174 1.069 14.480 1.00 91.19 241 ASP A N 1
ATOM 1896 C CA . ASP A 1 241 ? 3.513 0.970 15.070 1.00 91.19 241 ASP A CA 1
ATOM 1897 C C . ASP A 1 241 ? 4.264 -0.278 14.567 1.00 91.19 241 ASP A C 1
ATOM 1899 O O . ASP A 1 241 ? 5.446 -0.200 14.219 1.00 91.19 241 ASP A O 1
ATOM 1903 N N . GLU A 1 242 ? 3.585 -1.429 14.475 1.00 92.94 242 GLU A N 1
ATOM 1904 C CA . GLU A 1 242 ? 4.179 -2.649 13.914 1.00 92.94 242 GLU A CA 1
ATOM 1905 C C . GLU A 1 242 ? 4.500 -2.472 12.423 1.00 92.94 242 GLU A C 1
ATOM 1907 O O . GLU A 1 242 ? 5.582 -2.857 11.968 1.00 92.94 242 GLU A O 1
ATOM 1912 N N . ALA A 1 243 ? 3.598 -1.861 11.649 1.00 89.69 243 ALA A N 1
ATOM 1913 C CA . ALA A 1 243 ? 3.814 -1.617 10.227 1.00 89.69 243 ALA A CA 1
ATOM 1914 C C . ALA A 1 243 ? 5.001 -0.667 9.974 1.00 89.69 243 ALA A C 1
ATOM 1916 O O . ALA A 1 243 ? 5.817 -0.913 9.081 1.00 89.69 243 ALA A O 1
ATOM 1917 N N . GLU A 1 244 ? 5.157 0.386 10.778 1.00 85.38 244 GLU A N 1
ATOM 1918 C CA . GLU A 1 244 ? 6.321 1.276 10.711 1.00 85.38 244 GLU A CA 1
ATOM 1919 C C . GLU A 1 244 ? 7.614 0.569 11.143 1.00 85.38 244 GLU A C 1
ATOM 1921 O O . GLU A 1 244 ? 8.659 0.745 10.515 1.00 85.38 244 GLU A O 1
ATOM 1926 N N . GLY A 1 245 ? 7.554 -0.275 12.178 1.00 86.38 245 GLY A N 1
ATOM 1927 C CA . GLY A 1 245 ? 8.711 -1.013 12.691 1.00 86.38 245 GLY A CA 1
ATOM 1928 C C . GLY A 1 245 ? 9.237 -2.108 11.755 1.00 86.38 245 GLY A C 1
ATOM 1929 O O . GLY A 1 245 ? 10.405 -2.495 11.851 1.00 86.38 245 GLY A O 1
ATOM 1930 N N . THR A 1 246 ? 8.400 -2.604 10.842 1.00 85.00 246 THR A N 1
ATOM 1931 C CA . THR A 1 246 ? 8.705 -3.743 9.956 1.00 85.00 246 THR A CA 1
ATOM 1932 C C . THR A 1 246 ? 9.010 -3.354 8.508 1.00 85.00 246 THR A C 1
ATOM 1934 O O . THR A 1 246 ? 9.469 -4.202 7.736 1.00 85.00 246 THR A O 1
ATOM 1937 N N . THR A 1 247 ? 8.828 -2.085 8.128 1.00 83.88 247 THR A N 1
ATOM 1938 C CA . THR A 1 247 ? 9.006 -1.611 6.746 1.00 83.88 247 THR A CA 1
ATOM 1939 C C . THR A 1 247 ? 10.321 -0.855 6.519 1.00 83.88 247 THR A C 1
ATOM 1941 O O . THR A 1 247 ? 10.838 -0.160 7.392 1.00 83.88 247 THR A O 1
ATOM 1944 N N . ASP A 1 248 ? 10.891 -0.962 5.308 1.00 85.06 248 ASP A N 1
ATOM 1945 C CA . ASP A 1 248 ? 12.006 -0.096 4.897 1.00 85.06 248 ASP A CA 1
ATOM 1946 C C . ASP A 1 248 ? 11.450 1.284 4.511 1.00 85.06 248 ASP A C 1
ATOM 1948 O O . ASP A 1 248 ? 10.781 1.446 3.484 1.00 85.06 248 ASP A O 1
ATOM 1952 N N . ALA A 1 249 ? 11.771 2.301 5.312 1.00 79.81 249 ALA A N 1
ATOM 1953 C CA . ALA A 1 249 ? 11.367 3.684 5.073 1.00 79.81 249 ALA A CA 1
ATOM 1954 C C . ALA A 1 249 ? 11.823 4.232 3.703 1.00 79.81 249 ALA A C 1
ATOM 1956 O O . ALA A 1 249 ? 11.187 5.144 3.172 1.00 79.81 249 ALA A O 1
ATOM 1957 N N . PHE A 1 250 ? 12.891 3.682 3.104 1.00 77.94 250 PHE A N 1
ATOM 1958 C CA . PHE A 1 250 ? 13.354 4.042 1.756 1.00 77.94 250 PHE A CA 1
ATOM 1959 C C . PHE A 1 250 ? 12.505 3.464 0.624 1.00 77.94 250 PHE A C 1
ATOM 1961 O O . PHE A 1 250 ? 12.606 3.936 -0.511 1.00 77.94 250 PHE A O 1
ATOM 1968 N N . GLU A 1 251 ? 11.688 2.462 0.924 1.00 88.06 251 GLU A N 1
ATOM 1969 C CA . GLU A 1 251 ? 10.826 1.772 -0.032 1.00 88.06 251 GLU A CA 1
ATOM 1970 C C . GLU A 1 251 ? 9.367 2.201 0.171 1.00 88.06 251 GLU A C 1
ATOM 1972 O O . GLU A 1 251 ? 8.716 2.662 -0.765 1.00 88.06 251 GLU A O 1
ATOM 1977 N N . ILE A 1 252 ? 8.869 2.150 1.408 1.00 89.75 252 ILE A N 1
ATOM 1978 C CA . ILE A 1 252 ? 7.450 2.386 1.703 1.00 89.75 252 ILE A CA 1
ATOM 1979 C C . ILE A 1 252 ? 7.126 3.873 1.886 1.00 89.75 252 ILE A C 1
ATOM 1981 O O . ILE A 1 252 ? 6.082 4.331 1.428 1.00 89.75 252 ILE A O 1
ATOM 1985 N N . GLY A 1 253 ? 8.030 4.671 2.464 1.00 89.31 253 GLY A N 1
ATOM 1986 C CA . GLY A 1 253 ? 7.799 6.105 2.687 1.00 89.31 253 GLY A CA 1
ATOM 1987 C C . GLY A 1 253 ? 7.481 6.892 1.402 1.00 89.31 253 GLY A C 1
ATOM 1988 O O . GLY A 1 253 ? 6.442 7.557 1.336 1.00 89.31 253 GLY A O 1
ATOM 1989 N N . PRO A 1 254 ? 8.324 6.813 0.349 1.00 93.44 254 PRO A N 1
ATOM 1990 C CA . PRO A 1 254 ? 8.026 7.432 -0.941 1.00 93.44 254 PRO A CA 1
ATOM 1991 C C . PRO A 1 254 ? 6.748 6.892 -1.592 1.00 93.44 254 PRO A C 1
ATOM 1993 O O . PRO A 1 254 ? 6.001 7.675 -2.177 1.00 93.44 254 PRO A O 1
ATOM 1996 N N . LEU A 1 255 ? 6.477 5.587 -1.477 1.00 95.06 255 LEU A N 1
ATOM 1997 C CA . LEU A 1 255 ? 5.260 4.977 -2.014 1.00 95.06 255 LEU A CA 1
ATOM 1998 C C . LEU A 1 255 ? 4.011 5.580 -1.362 1.00 95.06 255 LEU A C 1
ATOM 2000 O O . LEU A 1 255 ? 3.140 6.071 -2.079 1.00 95.06 255 LEU A O 1
ATOM 2004 N N . VAL A 1 256 ? 3.947 5.582 -0.025 1.00 93.62 256 VAL A N 1
ATOM 2005 C CA . VAL A 1 256 ? 2.798 6.100 0.728 1.00 93.62 256 VAL A CA 1
ATOM 2006 C C . VAL A 1 256 ? 2.564 7.558 0.365 1.00 93.62 256 VAL A C 1
ATOM 2008 O O . VAL A 1 256 ? 1.462 7.888 -0.058 1.00 93.62 256 VAL A O 1
ATOM 2011 N N . LEU A 1 257 ? 3.585 8.420 0.434 1.00 93.94 257 LEU A N 1
ATOM 2012 C CA . LEU A 1 257 ? 3.426 9.843 0.107 1.00 93.94 257 LEU A CA 1
ATOM 2013 C C . LEU A 1 257 ? 3.074 10.090 -1.362 1.00 93.94 257 LEU A C 1
ATOM 2015 O O . LEU A 1 257 ? 2.246 10.947 -1.663 1.00 93.94 257 LEU A O 1
ATOM 2019 N N . GLY A 1 258 ? 3.692 9.351 -2.283 1.00 94.81 258 GLY A N 1
ATOM 2020 C CA . GLY A 1 258 ? 3.465 9.493 -3.720 1.00 94.81 258 GLY A CA 1
ATOM 2021 C C . GLY A 1 258 ? 2.111 8.959 -4.187 1.00 94.81 258 GLY A C 1
ATOM 2022 O O . GLY A 1 258 ? 1.697 9.253 -5.305 1.00 94.81 258 GLY A O 1
ATOM 2023 N N . CYS A 1 259 ? 1.411 8.205 -3.339 1.00 95.62 259 CYS A N 1
ATOM 2024 C CA . CYS A 1 259 ? 0.076 7.676 -3.605 1.00 95.62 259 CYS A CA 1
ATOM 2025 C C . CYS A 1 259 ? -1.021 8.378 -2.785 1.00 95.62 259 CYS A C 1
ATOM 2027 O O . CYS A 1 259 ? -2.142 7.876 -2.719 1.00 95.62 259 CYS A O 1
ATOM 2029 N N . GLN A 1 260 ? -0.735 9.541 -2.186 1.00 93.88 260 GLN A N 1
ATOM 2030 C CA . GLN A 1 260 ? -1.755 10.364 -1.529 1.00 93.88 260 GLN A CA 1
ATOM 2031 C C . GLN A 1 260 ? -2.367 11.404 -2.444 1.00 93.88 260 GLN A C 1
ATOM 2033 O O . GLN A 1 260 ? -1.706 11.944 -3.318 1.00 93.88 260 GLN A O 1
ATOM 2038 N N . ASP A 1 261 ? -3.614 11.760 -2.176 1.00 92.62 261 ASP A N 1
ATOM 2039 C CA . ASP A 1 261 ? -4.278 12.904 -2.783 1.00 92.62 261 ASP A CA 1
ATOM 2040 C C . ASP A 1 261 ? -4.859 13.768 -1.669 1.00 92.62 261 ASP A C 1
ATOM 2042 O O . ASP A 1 261 ? -5.830 13.381 -1.021 1.00 92.62 261 ASP A O 1
ATOM 2046 N N . ARG A 1 262 ? -4.271 14.946 -1.452 1.00 90.62 262 ARG A N 1
ATOM 2047 C CA . ARG A 1 262 ? -4.728 15.874 -0.410 1.00 90.62 262 ARG A CA 1
ATOM 2048 C C . ARG A 1 262 ? -6.106 16.475 -0.702 1.00 90.62 262 ARG A C 1
ATOM 2050 O O . ARG A 1 262 ? -6.712 17.054 0.189 1.00 90.62 262 ARG A O 1
ATOM 2057 N N . THR A 1 263 ? -6.558 16.408 -1.955 1.00 90.69 263 THR A N 1
ATOM 2058 C CA . THR A 1 263 ? -7.862 16.916 -2.400 1.00 90.69 263 THR A CA 1
ATOM 2059 C C . THR A 1 263 ? -8.959 15.858 -2.287 1.00 90.69 263 THR A C 1
ATOM 2061 O O . THR A 1 263 ? -10.144 16.183 -2.397 1.00 90.69 263 THR A O 1
ATOM 2064 N N . PHE A 1 264 ? -8.583 14.598 -2.042 1.00 92.56 264 PHE A N 1
ATOM 2065 C CA . PHE A 1 264 ? -9.526 13.506 -1.870 1.00 92.56 264 PHE A CA 1
ATOM 2066 C C . PHE A 1 264 ? -10.318 13.672 -0.575 1.00 92.56 264 PHE A C 1
ATOM 2068 O O . PHE A 1 264 ? -9.760 13.916 0.495 1.00 92.56 264 PHE A O 1
ATOM 2075 N N . LYS A 1 265 ? -11.634 13.481 -0.675 1.00 92.75 265 LYS A N 1
ATOM 2076 C CA . LYS A 1 265 ? -12.550 13.554 0.461 1.00 92.75 265 LYS A CA 1
ATOM 2077 C C . LYS A 1 265 ? -13.141 12.189 0.752 1.00 92.75 265 LYS A C 1
ATOM 2079 O O . LYS A 1 265 ? -13.690 11.557 -0.150 1.00 92.75 265 LYS A O 1
ATOM 2084 N N . ILE A 1 266 ? -13.084 11.793 2.018 1.00 91.88 266 ILE A N 1
ATOM 2085 C CA . ILE A 1 266 ? -13.822 10.650 2.553 1.00 91.88 266 ILE A CA 1
ATOM 2086 C C . ILE A 1 266 ? -14.932 11.182 3.460 1.00 91.88 266 ILE A C 1
ATOM 2088 O O . ILE A 1 266 ? -14.698 12.074 4.272 1.00 91.88 266 ILE A O 1
ATOM 2092 N N . ASP A 1 267 ? -16.167 10.732 3.243 1.00 91.88 267 ASP A N 1
ATOM 2093 C CA . ASP A 1 267 ? -17.381 11.298 3.854 1.00 91.88 267 ASP A CA 1
ATOM 2094 C C . ASP A 1 267 ? -17.500 12.824 3.674 1.00 91.88 267 ASP A C 1
ATOM 2096 O O . ASP A 1 267 ? -17.931 13.550 4.570 1.00 91.88 267 ASP A O 1
ATOM 2100 N N . ASN A 1 268 ? -17.081 13.334 2.511 1.00 89.38 268 ASN A N 1
ATOM 2101 C CA . ASN A 1 268 ? -17.000 14.770 2.210 1.00 89.38 268 ASN A CA 1
ATOM 2102 C C . ASN A 1 268 ? -16.048 15.574 3.124 1.00 89.38 268 ASN A C 1
ATOM 2104 O O . ASN A 1 268 ? -16.099 16.806 3.117 1.00 89.38 268 ASN A O 1
ATOM 2108 N N . GLN A 1 269 ? -15.157 14.910 3.865 1.00 88.38 269 GLN A N 1
ATOM 2109 C CA . GLN A 1 269 ? -14.145 15.540 4.712 1.00 88.38 269 GLN A CA 1
ATOM 2110 C C . GLN A 1 269 ? -12.741 15.348 4.137 1.00 88.38 269 GLN A C 1
ATOM 2112 O O . GLN A 1 269 ? -12.388 14.273 3.652 1.00 88.38 269 GLN A O 1
ATOM 2117 N N . GLU A 1 270 ? -11.937 16.406 4.209 1.00 89.56 270 GLU A N 1
ATOM 2118 C CA . GLU A 1 270 ? -10.499 16.338 3.950 1.00 89.56 270 GLU A CA 1
ATOM 2119 C C . GLU A 1 270 ? -9.822 15.845 5.225 1.00 89.56 270 GLU A C 1
ATOM 2121 O O . GLU A 1 270 ? -9.948 16.461 6.285 1.00 89.56 270 GLU A O 1
ATOM 2126 N N . ILE A 1 271 ? -9.135 14.711 5.129 1.00 89.50 271 ILE A N 1
ATOM 2127 C CA . ILE A 1 271 ? -8.430 14.102 6.253 1.00 89.50 271 ILE A CA 1
ATOM 2128 C C . ILE A 1 271 ? -6.955 14.076 5.905 1.00 89.50 271 ILE A C 1
ATOM 2130 O O . ILE A 1 271 ? -6.559 13.563 4.859 1.00 89.50 271 ILE A O 1
ATOM 2134 N N . GLN A 1 272 ? -6.139 14.643 6.787 1.00 85.81 272 GLN A N 1
ATOM 2135 C CA . GLN A 1 272 ? -4.697 14.610 6.624 1.00 85.81 272 GLN A CA 1
ATOM 2136 C C . GLN A 1 272 ? -4.197 13.170 6.785 1.00 85.81 272 GLN A C 1
ATOM 2138 O O . GLN A 1 272 ? -4.296 12.594 7.866 1.00 85.81 272 GLN A O 1
ATOM 2143 N N . PHE A 1 273 ? -3.635 12.613 5.715 1.00 86.62 273 PHE A N 1
ATOM 2144 C CA . PHE A 1 273 ? -3.038 11.284 5.712 1.00 86.62 273 PHE A CA 1
ATOM 2145 C C . PHE A 1 273 ? -1.856 11.219 4.721 1.00 86.62 273 PHE A C 1
ATOM 2147 O O . PHE A 1 273 ? -1.980 11.740 3.610 1.00 86.62 273 PHE A O 1
ATOM 2154 N N . PRO A 1 274 ? -0.718 10.600 5.094 1.00 86.00 274 PRO A N 1
ATOM 2155 C CA . PRO A 1 274 ? -0.390 10.151 6.448 1.00 86.00 274 PRO A CA 1
ATOM 2156 C C . PRO A 1 274 ? -0.211 11.339 7.409 1.00 86.00 274 PRO A C 1
ATOM 2158 O O . PRO A 1 274 ? 0.099 12.463 6.996 1.00 86.00 274 PRO A O 1
ATOM 2161 N N . VAL A 1 275 ? -0.394 11.094 8.706 1.00 81.00 275 VAL A N 1
ATOM 2162 C CA . VAL A 1 275 ? -0.063 12.078 9.742 1.00 81.00 275 VAL A CA 1
ATOM 2163 C C . VAL A 1 275 ? 1.451 12.070 9.915 1.00 81.00 275 VAL A C 1
ATOM 2165 O O . VAL A 1 275 ? 2.023 11.137 10.461 1.00 81.00 275 VAL A O 1
ATOM 2168 N N . LEU A 1 276 ? 2.119 13.103 9.408 1.00 79.69 276 LEU A N 1
ATOM 2169 C CA . LEU A 1 276 ? 3.570 13.219 9.518 1.00 79.69 276 LEU A CA 1
ATOM 2170 C C . LEU A 1 276 ? 3.934 13.997 10.787 1.00 79.69 276 LEU A C 1
ATOM 2172 O O . LEU A 1 276 ? 3.355 15.062 11.018 1.00 79.69 276 LEU A O 1
ATOM 2176 N N . PRO A 1 277 ? 4.947 13.556 11.558 1.00 72.44 277 PRO A N 1
ATOM 2177 C CA . PRO A 1 277 ? 5.373 14.251 12.776 1.00 72.44 277 PRO A CA 1
ATOM 2178 C C . PRO A 1 277 ? 5.898 15.664 12.489 1.00 72.44 277 PRO A C 1
ATOM 2180 O O . PRO A 1 277 ? 5.928 16.520 13.372 1.00 72.44 277 PRO A O 1
ATOM 2183 N N . PHE A 1 278 ? 6.303 15.926 11.241 1.00 81.38 278 PHE A N 1
ATOM 2184 C CA . PHE A 1 278 ? 6.841 17.207 10.821 1.00 81.38 278 PHE A CA 1
ATOM 2185 C C . PHE A 1 278 ? 6.319 17.630 9.446 1.00 81.38 278 PHE A C 1
ATOM 2187 O O . PHE A 1 278 ? 6.421 16.879 8.477 1.00 81.38 278 PHE A O 1
ATOM 2194 N N . SER A 1 279 ? 5.886 18.888 9.314 1.00 81.31 279 SER A N 1
ATOM 2195 C CA . SER A 1 279 ? 5.422 19.463 8.037 1.00 81.31 279 SER A CA 1
ATOM 2196 C C . SER A 1 279 ? 6.495 19.488 6.938 1.00 81.31 279 SER A C 1
ATOM 2198 O O . SER A 1 279 ? 6.178 19.661 5.765 1.00 81.31 279 SER A O 1
ATOM 2200 N N . TRP A 1 280 ? 7.772 19.321 7.298 1.00 83.81 280 TRP A N 1
ATOM 2201 C CA . TRP A 1 280 ? 8.897 19.275 6.363 1.00 83.81 280 TRP A CA 1
ATOM 2202 C C . TRP A 1 280 ? 9.289 17.849 5.929 1.00 83.81 280 TRP A C 1
ATOM 2204 O O . TRP A 1 280 ? 10.157 17.698 5.069 1.00 83.81 280 TRP A O 1
ATOM 2214 N N . ALA A 1 281 ? 8.645 16.805 6.463 1.00 84.75 281 ALA A N 1
ATOM 2215 C CA . ALA A 1 281 ? 8.935 15.413 6.112 1.00 84.75 281 ALA A CA 1
ATOM 2216 C C . ALA A 1 281 ? 8.823 15.108 4.598 1.00 84.75 281 ALA A C 1
ATOM 2218 O O . ALA A 1 281 ? 9.723 14.440 4.079 1.00 84.75 281 ALA A O 1
ATOM 2219 N N . PRO A 1 282 ? 7.851 15.653 3.833 1.00 86.19 282 PRO A N 1
ATOM 2220 C CA . PRO A 1 282 ? 7.808 15.450 2.381 1.00 86.19 282 PRO A CA 1
ATOM 2221 C C . PRO A 1 282 ? 9.073 15.919 1.647 1.00 86.19 282 PRO A C 1
ATOM 2223 O O . PRO A 1 282 ? 9.517 15.270 0.701 1.00 86.19 282 PRO A O 1
ATOM 2226 N N . TYR A 1 283 ? 9.717 16.995 2.118 1.00 88.06 283 TYR A N 1
ATOM 2227 C CA . TYR A 1 283 ? 10.970 17.483 1.535 1.00 88.06 283 TYR A CA 1
ATOM 2228 C C . TYR A 1 283 ? 12.131 16.513 1.776 1.00 88.06 283 TYR A C 1
ATOM 2230 O O . TYR A 1 283 ? 12.952 16.312 0.879 1.00 88.06 283 TYR A O 1
ATOM 2238 N N . LEU A 1 284 ? 12.209 15.882 2.956 1.00 86.50 284 LEU A N 1
ATOM 2239 C CA . LEU A 1 284 ? 13.194 14.820 3.188 1.00 86.50 284 LEU A CA 1
ATOM 2240 C C . LEU A 1 284 ? 12.979 13.656 2.238 1.00 86.50 284 LEU A C 1
ATOM 2242 O O . LEU A 1 284 ? 13.944 13.135 1.673 1.00 86.50 284 LEU A O 1
ATOM 2246 N N . VAL A 1 285 ? 11.720 13.244 2.083 1.00 83.94 285 VAL A N 1
ATOM 2247 C CA . VAL A 1 285 ? 11.404 12.109 1.230 1.00 83.94 285 VAL A CA 1
ATOM 2248 C C . VAL A 1 285 ? 11.803 12.425 -0.202 1.00 83.94 285 VAL A C 1
ATOM 2250 O O . VAL A 1 285 ? 12.585 11.679 -0.784 1.00 83.94 285 VAL A O 1
ATOM 2253 N N . GLN A 1 286 ? 11.401 13.587 -0.717 1.00 86.31 286 GLN A N 1
ATOM 2254 C CA . GLN A 1 286 ? 11.761 14.040 -2.056 1.00 86.31 286 GLN A CA 1
ATOM 2255 C C . GLN A 1 286 ? 13.270 14.112 -2.292 1.00 86.31 286 GLN A C 1
ATOM 2257 O O . GLN A 1 286 ? 13.760 13.661 -3.327 1.00 86.31 286 GLN A O 1
ATOM 2262 N N . HIS A 1 287 ? 14.013 14.713 -1.364 1.00 85.38 287 HIS A N 1
ATOM 2263 C CA . HIS A 1 287 ? 15.401 15.086 -1.619 1.00 85.38 287 HIS A CA 1
ATOM 2264 C C . HIS A 1 287 ? 16.431 14.099 -1.080 1.00 85.38 287 HIS A C 1
ATOM 2266 O O . HIS A 1 287 ? 17.598 14.220 -1.445 1.00 85.38 287 HIS A O 1
ATOM 2272 N N . ILE A 1 288 ? 16.057 13.144 -0.230 1.00 86.50 288 ILE A N 1
ATOM 2273 C CA . ILE A 1 288 ? 16.996 12.194 0.378 1.00 86.50 288 ILE A CA 1
ATOM 2274 C C . ILE A 1 288 ? 16.521 10.766 0.149 1.00 86.50 288 ILE A C 1
ATOM 2276 O O . ILE A 1 288 ? 17.202 10.002 -0.535 1.00 86.50 288 ILE A O 1
ATOM 2280 N N . VAL A 1 289 ? 15.354 10.422 0.690 1.00 85.50 289 VAL A N 1
ATOM 2281 C CA . VAL A 1 289 ? 14.869 9.036 0.765 1.00 85.50 289 VAL A CA 1
ATOM 2282 C C . VAL A 1 289 ? 14.586 8.479 -0.631 1.00 85.50 289 VAL A C 1
ATOM 2284 O O . VAL A 1 289 ? 15.083 7.418 -1.006 1.00 85.50 289 VAL A O 1
ATOM 2287 N N . ALA A 1 290 ? 13.882 9.253 -1.456 1.00 88.19 290 ALA A N 1
ATOM 2288 C CA . ALA A 1 290 ? 13.460 8.854 -2.789 1.00 88.19 290 ALA A CA 1
ATOM 2289 C C . ALA A 1 290 ? 14.629 8.626 -3.766 1.00 88.19 290 ALA A C 1
ATOM 2291 O O . ALA A 1 290 ? 14.457 7.938 -4.771 1.00 88.19 290 ALA A O 1
ATOM 2292 N N . ARG A 1 291 ? 15.839 9.133 -3.483 1.00 89.69 291 ARG A N 1
ATOM 2293 C CA . ARG A 1 291 ? 16.981 9.046 -4.413 1.00 89.69 291 ARG A CA 1
ATOM 2294 C C . ARG A 1 291 ? 17.400 7.612 -4.739 1.00 89.69 291 ARG A C 1
ATOM 2296 O O . ARG A 1 291 ? 17.802 7.354 -5.870 1.00 89.69 291 ARG A O 1
ATOM 2303 N N . LYS A 1 292 ? 17.295 6.683 -3.780 1.00 87.81 292 LYS A N 1
ATOM 2304 C CA . LYS A 1 292 ? 17.713 5.274 -3.942 1.00 87.81 292 LYS A CA 1
ATOM 2305 C C . LYS A 1 292 ? 16.967 4.574 -5.087 1.00 87.81 292 LYS A C 1
ATOM 2307 O O . LYS A 1 292 ? 17.558 3.774 -5.806 1.00 87.81 292 LYS A O 1
ATOM 2312 N N . HIS A 1 293 ? 15.693 4.921 -5.274 1.00 91.56 293 HIS A N 1
ATOM 2313 C CA . HIS A 1 293 ? 14.794 4.338 -6.272 1.00 91.56 293 HIS A CA 1
ATOM 2314 C C . HIS A 1 293 ? 14.115 5.420 -7.124 1.00 91.56 293 HIS A C 1
ATOM 2316 O O . HIS A 1 293 ? 12.963 5.266 -7.511 1.00 91.56 293 HIS A O 1
ATOM 2322 N N . ALA A 1 294 ? 14.826 6.517 -7.425 1.00 91.06 294 ALA A N 1
ATOM 2323 C CA . ALA A 1 294 ? 14.259 7.711 -8.065 1.00 91.06 294 ALA A CA 1
ATOM 2324 C C . ALA A 1 294 ? 13.445 7.405 -9.333 1.00 91.06 294 ALA A C 1
ATOM 2326 O O . ALA A 1 294 ? 12.392 7.998 -9.554 1.00 91.06 294 ALA A O 1
ATOM 2327 N N . GLY A 1 295 ? 13.914 6.442 -10.130 1.00 91.56 295 GLY A N 1
ATOM 2328 C CA . GLY A 1 295 ? 13.234 5.996 -11.337 1.00 91.56 295 GLY A CA 1
ATOM 2329 C C . GLY A 1 295 ? 11.869 5.353 -11.084 1.00 91.56 295 GLY A C 1
ATOM 2330 O O . GLY A 1 295 ? 10.975 5.549 -11.895 1.00 91.56 295 GLY A O 1
ATOM 2331 N N . ALA A 1 296 ? 11.664 4.647 -9.968 1.00 95.31 296 ALA A N 1
ATOM 2332 C CA . ALA A 1 296 ? 10.387 4.011 -9.627 1.00 95.31 296 ALA A CA 1
ATOM 2333 C C . ALA A 1 296 ? 9.307 5.040 -9.247 1.00 95.31 296 ALA A C 1
ATOM 2335 O O . ALA A 1 296 ? 8.131 4.865 -9.552 1.00 95.31 296 ALA A O 1
ATOM 2336 N N . TRP A 1 297 ? 9.698 6.163 -8.639 1.00 94.31 297 TRP A N 1
ATOM 2337 C CA . TRP A 1 297 ? 8.750 7.179 -8.161 1.00 94.31 297 TRP A CA 1
ATOM 2338 C C . TRP A 1 297 ? 8.121 8.017 -9.276 1.00 94.31 297 TRP A C 1
ATOM 2340 O O . TRP A 1 297 ? 7.152 8.740 -9.044 1.00 94.31 297 TRP A O 1
ATOM 2350 N N . ARG A 1 298 ? 8.595 7.864 -10.518 1.00 91.44 298 ARG A N 1
ATOM 2351 C CA . ARG A 1 298 ? 7.885 8.364 -11.702 1.00 91.44 298 ARG A CA 1
ATOM 2352 C C . ARG A 1 298 ? 6.626 7.567 -12.034 1.00 91.44 298 ARG A C 1
ATOM 2354 O O . ARG A 1 298 ? 5.995 7.873 -13.025 1.00 91.44 298 ARG A O 1
ATOM 2361 N N . PHE A 1 299 ? 6.270 6.548 -11.261 1.00 94.19 299 PHE A N 1
ATOM 2362 C CA . PHE A 1 299 ? 4.969 5.894 -11.386 1.00 94.19 299 PHE A CA 1
ATOM 2363 C C . PHE A 1 299 ? 3.996 6.326 -10.289 1.00 94.19 299 PHE A C 1
ATOM 2365 O O . PHE A 1 299 ? 2.810 6.016 -10.383 1.00 94.19 299 PHE A O 1
ATOM 2372 N N . CYS A 1 300 ? 4.460 7.109 -9.303 1.00 94.62 300 CYS A N 1
ATOM 2373 C CA . CYS A 1 300 ? 3.594 7.695 -8.290 1.00 94.62 300 CYS A CA 1
ATOM 2374 C C . CYS A 1 300 ? 2.515 8.555 -8.962 1.00 94.62 300 CYS A C 1
ATOM 2376 O O . CYS A 1 300 ? 2.872 9.446 -9.750 1.00 94.62 300 CYS A O 1
ATOM 2378 N N . PRO A 1 301 ? 1.229 8.323 -8.647 1.00 93.31 301 PRO A N 1
ATOM 2379 C CA . PRO A 1 301 ? 0.135 9.109 -9.196 1.00 93.31 301 PRO A CA 1
ATOM 2380 C C . PRO A 1 301 ? 0.204 10.565 -8.719 1.00 93.31 301 PRO A C 1
ATOM 2382 O O . PRO A 1 301 ? -0.144 11.461 -9.478 1.00 93.31 301 PRO A O 1
ATOM 2385 N N . SER A 1 302 ? 0.738 10.830 -7.526 1.00 93.25 302 SER A N 1
ATOM 2386 C CA . SER A 1 302 ? 0.869 12.172 -6.953 1.00 93.25 302 SER A CA 1
ATOM 2387 C C . SER A 1 302 ? 2.318 12.583 -6.721 1.00 93.25 302 SER A C 1
ATOM 2389 O O . SER A 1 302 ? 3.253 11.777 -6.761 1.00 93.25 302 SER A O 1
ATOM 2391 N N . THR A 1 303 ? 2.518 13.869 -6.441 1.00 92.69 303 THR A N 1
ATOM 2392 C CA . THR A 1 303 ? 3.755 14.341 -5.803 1.00 92.69 303 THR A CA 1
ATOM 2393 C C . THR A 1 303 ? 3.826 13.857 -4.349 1.00 92.69 303 THR A C 1
ATOM 2395 O O . THR A 1 303 ? 2.804 13.536 -3.748 1.00 92.69 303 THR A O 1
ATOM 2398 N N . PHE A 1 304 ? 5.006 13.891 -3.720 1.00 92.31 304 PHE A N 1
ATOM 2399 C CA . PHE A 1 304 ? 5.151 13.546 -2.293 1.00 92.31 304 PHE A CA 1
ATOM 2400 C C . PHE A 1 304 ? 4.459 14.523 -1.330 1.00 92.31 304 PHE A C 1
ATOM 2402 O O . PHE A 1 304 ? 4.432 14.283 -0.127 1.00 92.31 304 PHE A O 1
ATOM 2409 N N . PHE A 1 305 ? 3.891 15.615 -1.845 1.00 91.62 305 PHE A N 1
ATOM 2410 C CA . PHE A 1 305 ? 3.037 16.517 -1.080 1.00 91.62 305 PHE A CA 1
ATOM 2411 C C . PHE A 1 305 ? 1.545 16.196 -1.262 1.00 91.62 305 PHE A C 1
ATOM 2413 O O . PHE A 1 305 ? 0.701 16.976 -0.831 1.00 91.62 305 PHE A O 1
ATOM 2420 N N . GLY A 1 306 ? 1.198 15.112 -1.954 1.00 90.19 306 GLY A N 1
ATOM 2421 C CA . GLY A 1 306 ? -0.184 14.723 -2.213 1.00 90.19 306 GLY A CA 1
ATOM 2422 C C . GLY A 1 306 ? -0.891 15.562 -3.277 1.00 90.19 306 GLY A C 1
ATOM 2423 O O . GLY A 1 306 ? -2.115 15.595 -3.277 1.00 90.19 306 GLY A O 1
ATOM 2424 N N . GLU A 1 307 ? -0.158 16.269 -4.149 1.00 91.06 307 GLU A N 1
ATOM 2425 C CA . GLU A 1 307 ? -0.774 16.909 -5.326 1.00 91.06 307 GLU A CA 1
ATOM 2426 C C . GLU A 1 307 ? -0.998 15.877 -6.430 1.00 91.06 307 GLU A C 1
ATOM 2428 O O . GLU A 1 307 ? -0.009 15.263 -6.858 1.00 91.06 307 GLU A O 1
ATOM 2433 N N . PRO A 1 308 ? -2.232 15.737 -6.944 1.00 90.19 308 PRO A N 1
ATOM 2434 C CA . PRO A 1 308 ? -2.507 14.875 -8.076 1.00 90.19 308 PRO A CA 1
ATOM 2435 C C . PRO A 1 308 ? -1.739 15.250 -9.342 1.00 90.19 308 PRO A C 1
ATOM 2437 O O . PRO A 1 308 ? -1.797 16.405 -9.779 1.00 90.19 308 PRO A O 1
ATOM 2440 N N . LYS A 1 309 ? -1.080 14.283 -9.995 1.00 87.25 309 LYS A N 1
ATOM 2441 C CA . LYS A 1 309 ? -0.605 14.480 -11.374 1.00 87.25 309 LYS A CA 1
ATOM 2442 C C . LYS A 1 309 ? -1.801 14.385 -12.324 1.00 87.25 309 LYS A C 1
ATOM 2444 O O . LYS A 1 309 ? -2.721 13.601 -12.098 1.00 87.25 309 LYS A O 1
ATOM 2449 N N . GLY A 1 310 ? -1.846 15.242 -13.344 1.00 73.69 310 GLY A N 1
ATOM 2450 C CA . GLY A 1 310 ? -3.005 15.322 -14.235 1.00 73.69 310 GLY A CA 1
ATOM 2451 C C . GLY A 1 310 ? -3.094 14.167 -15.229 1.00 73.69 310 GLY A C 1
ATOM 2452 O O . GLY A 1 310 ? -2.206 13.323 -15.317 1.00 73.69 310 GLY A O 1
ATOM 2453 N N . THR A 1 311 ? -4.181 14.125 -16.000 1.00 63.28 311 THR A N 1
ATOM 2454 C CA . THR A 1 311 ? -4.452 13.062 -16.985 1.00 63.28 311 THR A CA 1
ATOM 2455 C C . THR A 1 311 ? -3.388 12.963 -18.077 1.00 63.28 311 THR A C 1
ATOM 2457 O O . THR A 1 311 ? -3.198 11.895 -18.651 1.00 63.28 311 THR A O 1
ATOM 2460 N N . GLU A 1 312 ? -2.661 14.054 -18.335 1.00 64.25 312 GLU A N 1
ATOM 2461 C CA . GLU A 1 312 ? -1.489 14.091 -19.208 1.00 64.25 312 GLU A CA 1
ATOM 2462 C C . GLU A 1 312 ? -0.433 13.054 -18.809 1.00 64.25 312 GLU A C 1
ATOM 2464 O O . GLU A 1 312 ? 0.177 12.444 -19.685 1.00 64.25 312 GLU A O 1
ATOM 2469 N N . TRP A 1 313 ? -0.302 12.785 -17.506 1.00 64.44 313 TRP A N 1
ATOM 2470 C CA . TRP A 1 313 ? 0.586 11.772 -16.939 1.00 64.44 313 TRP A CA 1
ATOM 2471 C C . TRP A 1 313 ? 0.231 10.348 -17.377 1.00 64.44 313 TRP A C 1
ATOM 2473 O O . TRP A 1 313 ? 1.099 9.490 -17.503 1.00 64.44 313 TRP A O 1
ATOM 2483 N N . PHE A 1 314 ? -1.053 10.103 -17.638 1.00 60.72 314 PHE A N 1
ATOM 2484 C CA . PHE A 1 314 ? -1.582 8.811 -18.067 1.00 60.72 314 PHE A CA 1
ATOM 2485 C C . PHE A 1 314 ? -1.722 8.706 -19.598 1.00 60.72 314 PHE A C 1
ATOM 2487 O O . PHE A 1 314 ? -2.189 7.684 -20.098 1.00 60.72 314 PHE A O 1
ATOM 2494 N N . SER A 1 315 ? -1.334 9.740 -20.358 1.00 50.81 315 SER A N 1
ATOM 2495 C CA . SER A 1 315 ? -1.517 9.805 -21.814 1.00 50.81 315 SER A CA 1
ATOM 2496 C C . SER A 1 315 ? -0.197 9.711 -22.594 1.00 50.81 315 SER A C 1
ATOM 2498 O O . SER A 1 315 ? 0.794 10.357 -22.262 1.00 50.81 315 SER A O 1
ATOM 2500 N N . LEU A 1 316 ? -0.214 8.935 -23.684 1.00 42.00 316 LEU A N 1
ATOM 2501 C CA . LEU A 1 316 ? 0.914 8.559 -24.561 1.00 42.00 316 LEU A CA 1
ATOM 2502 C C . LEU A 1 316 ? 1.652 9.705 -25.299 1.00 42.00 316 LEU A C 1
ATOM 2504 O O . LEU A 1 316 ? 2.448 9.421 -26.188 1.00 42.00 316 LEU A O 1
ATOM 2508 N N . ASN A 1 317 ? 1.436 10.979 -24.960 1.00 35.56 317 ASN A N 1
ATOM 2509 C CA . ASN A 1 317 ? 2.155 12.101 -25.588 1.00 35.56 317 ASN A CA 1
ATOM 2510 C C . ASN A 1 317 ? 3.250 12.715 -24.712 1.00 35.56 317 ASN A C 1
ATOM 2512 O O . ASN A 1 317 ? 4.023 13.546 -25.190 1.00 35.56 317 ASN A O 1
ATOM 2516 N N . GLY A 1 318 ? 3.367 12.285 -23.459 1.00 38.28 318 GLY A N 1
ATOM 2517 C CA . GLY A 1 318 ? 4.617 12.432 -22.745 1.00 38.28 318 GLY A CA 1
ATOM 2518 C C . GLY A 1 318 ? 5.520 11.287 -23.165 1.00 38.28 318 GLY A C 1
ATOM 2519 O O . GLY A 1 318 ? 5.306 10.153 -22.744 1.00 38.28 318 GLY A O 1
ATOM 2520 N N . THR A 1 319 ? 6.599 11.571 -23.897 1.00 36.69 319 THR A N 1
ATOM 2521 C CA . THR A 1 319 ? 7.869 10.921 -23.551 1.00 36.69 319 THR A CA 1
ATOM 2522 C C . THR A 1 319 ? 7.870 10.876 -22.026 1.00 36.69 319 THR A C 1
ATOM 2524 O O . THR A 1 319 ? 7.663 11.935 -21.428 1.00 36.69 319 THR A O 1
ATOM 2527 N N . ILE A 1 320 ? 7.985 9.704 -21.390 1.00 45.34 320 ILE A N 1
ATOM 2528 C CA . ILE A 1 320 ? 8.258 9.650 -19.952 1.00 45.34 320 ILE A CA 1
ATOM 2529 C C . ILE A 1 320 ? 9.626 10.307 -19.839 1.00 45.34 320 ILE A C 1
ATOM 2531 O O . ILE A 1 320 ? 10.661 9.650 -19.945 1.00 45.34 320 ILE A O 1
ATOM 2535 N N . THR A 1 321 ? 9.642 11.636 -19.815 1.00 34.59 321 THR A N 1
ATOM 2536 C CA . THR A 1 321 ? 10.855 12.401 -19.827 1.00 34.59 321 THR A CA 1
ATOM 2537 C C . THR A 1 321 ? 11.505 11.966 -18.542 1.00 34.59 321 THR A C 1
ATOM 2539 O O . THR A 1 321 ? 10.921 12.050 -17.461 1.00 34.59 321 THR A O 1
ATOM 2542 N N . SER A 1 322 ? 12.745 11.516 -18.645 1.00 36.34 322 SER A N 1
ATOM 2543 C CA . SER A 1 322 ? 13.650 11.385 -17.511 1.00 36.34 322 SER A CA 1
ATOM 2544 C C . SER A 1 322 ? 13.877 12.732 -16.801 1.00 36.34 322 SER A C 1
ATOM 2546 O O . SER A 1 322 ? 14.876 12.899 -16.111 1.00 36.34 322 SER A O 1
ATOM 2548 N N . SER A 1 323 ? 13.008 13.728 -17.011 1.00 33.28 323 SER A N 1
ATOM 2549 C CA . SER A 1 323 ? 13.074 15.057 -16.459 1.00 33.28 323 SER A CA 1
ATOM 2550 C C . SER A 1 323 ? 12.862 14.944 -14.962 1.00 33.28 323 SER A C 1
ATOM 2552 O O . SER A 1 323 ? 11.734 14.921 -14.486 1.00 33.28 323 SER A O 1
ATOM 2554 N N . ASN A 1 324 ? 13.978 14.848 -14.247 1.00 37.31 324 ASN A N 1
ATOM 2555 C CA . ASN A 1 324 ? 14.446 15.872 -13.319 1.00 37.31 324 ASN A CA 1
ATOM 2556 C C . ASN A 1 324 ? 13.511 16.352 -12.191 1.00 37.31 324 ASN A C 1
ATOM 2558 O O . ASN A 1 324 ? 13.980 17.130 -11.367 1.00 37.31 324 ASN A O 1
ATOM 2562 N N . GLU A 1 325 ? 12.267 15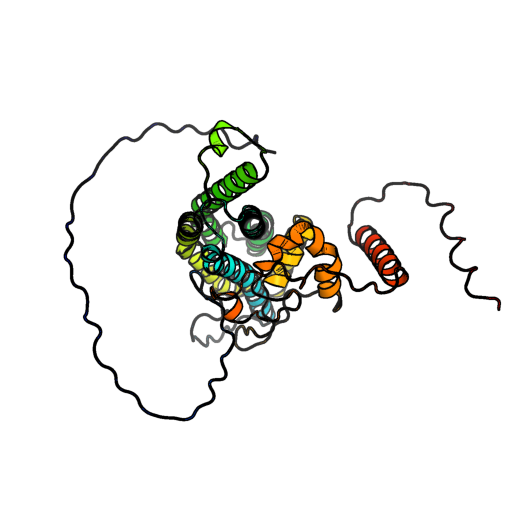.883 -12.048 1.00 45.97 325 GLU A N 1
ATOM 2563 C CA . GLU A 1 325 ? 11.391 16.258 -10.924 1.00 45.97 325 GLU A CA 1
ATOM 2564 C C . GLU A 1 325 ? 11.965 15.792 -9.580 1.00 45.97 325 GLU A C 1
ATOM 2566 O O . GLU A 1 325 ? 11.761 16.431 -8.546 1.00 45.97 325 GLU A O 1
ATOM 2571 N N . TYR A 1 326 ? 12.764 14.722 -9.604 1.00 48.62 326 TYR A N 1
ATOM 2572 C CA . TYR A 1 326 ? 13.373 14.135 -8.412 1.00 48.62 326 TYR A CA 1
ATOM 2573 C C . TYR A 1 326 ? 14.907 14.099 -8.441 1.00 48.62 326 TYR A C 1
ATOM 2575 O O . TYR A 1 326 ? 15.527 13.584 -7.509 1.00 48.62 326 TYR A O 1
ATOM 2583 N N . GLY A 1 327 ? 15.551 14.693 -9.453 1.00 37.81 327 GLY A N 1
ATOM 2584 C CA . GLY A 1 327 ? 17.010 14.676 -9.518 1.00 37.81 327 GLY A CA 1
ATOM 2585 C C . GLY A 1 327 ? 17.650 15.411 -10.687 1.00 37.81 327 GLY A C 1
ATOM 2586 O O . GLY A 1 327 ? 18.154 14.758 -11.583 1.00 37.81 327 GLY A O 1
ATOM 2587 N N . GLU A 1 328 ? 17.768 16.738 -10.602 1.00 32.16 328 GLU A N 1
ATOM 2588 C CA . GLU A 1 328 ? 19.001 17.438 -10.994 1.00 32.16 328 GLU A CA 1
ATOM 2589 C C . GLU A 1 328 ? 19.184 18.723 -10.166 1.00 32.16 328 GLU A C 1
ATOM 2591 O O . GLU A 1 328 ? 18.321 19.594 -10.089 1.00 32.16 328 GLU A O 1
ATOM 2596 N N . ASN A 1 329 ? 20.335 18.816 -9.496 1.00 35.84 329 ASN A N 1
ATOM 2597 C CA . ASN A 1 329 ? 20.747 19.939 -8.656 1.00 35.84 329 ASN A CA 1
ATOM 2598 C C . ASN A 1 329 ? 21.042 21.195 -9.496 1.00 35.84 329 ASN A C 1
ATOM 2600 O O . ASN A 1 329 ? 21.979 21.189 -10.294 1.00 35.84 329 ASN A O 1
ATOM 2604 N N . LYS A 1 330 ? 20.445 22.341 -9.144 1.00 31.48 330 LYS A N 1
ATOM 2605 C CA . LYS A 1 330 ? 21.238 23.580 -9.083 1.00 31.48 330 LYS A CA 1
ATOM 2606 C C . LYS A 1 330 ? 21.948 23.589 -7.734 1.00 31.48 330 LYS A C 1
ATOM 2608 O O . LYS A 1 330 ? 21.293 23.507 -6.702 1.00 31.48 330 LYS A O 1
ATOM 2613 N N . ARG A 1 331 ? 23.286 23.661 -7.746 1.00 38.38 331 ARG A N 1
ATOM 2614 C CA . ARG A 1 331 ? 24.147 23.837 -6.561 1.00 38.38 331 ARG A CA 1
ATOM 2615 C C . ARG A 1 331 ? 23.576 24.926 -5.637 1.00 38.38 331 ARG A C 1
ATOM 2617 O O . ARG A 1 331 ? 23.860 26.103 -5.832 1.00 38.38 331 ARG A O 1
ATOM 2624 N N . SER A 1 332 ? 22.832 24.539 -4.605 1.00 35.50 332 SER A N 1
ATOM 2625 C CA . SER A 1 332 ? 22.629 25.362 -3.415 1.00 35.50 332 SER A CA 1
ATOM 2626 C C . SER A 1 332 ? 23.662 24.939 -2.375 1.00 35.50 332 SER A C 1
ATOM 2628 O O . SER A 1 332 ? 23.829 23.751 -2.100 1.00 35.50 332 SER A O 1
ATOM 2630 N N . SER A 1 333 ? 24.402 25.926 -1.877 1.00 36.38 333 SER A N 1
ATOM 2631 C CA . SER A 1 333 ? 25.523 25.860 -0.933 1.00 36.38 333 SER A CA 1
ATOM 2632 C C . SER A 1 333 ? 25.579 24.605 -0.039 1.00 36.38 333 SER A C 1
ATOM 2634 O O . SER A 1 333 ? 24.700 24.341 0.780 1.00 36.38 333 SER A O 1
ATOM 2636 N N . GLY A 1 334 ? 26.691 23.862 -0.128 1.00 32.88 334 GLY A N 1
ATOM 2637 C CA . GLY A 1 334 ? 26.948 22.599 0.590 1.00 32.88 334 GLY A CA 1
ATOM 2638 C C . GLY A 1 334 ? 26.915 22.658 2.126 1.00 32.88 334 GLY A C 1
ATOM 2639 O O . GLY A 1 334 ? 27.150 21.648 2.778 1.00 32.88 334 GLY A O 1
ATOM 2640 N N . ARG A 1 335 ? 26.590 23.811 2.718 1.00 37.72 335 ARG A N 1
ATOM 2641 C CA . ARG A 1 335 ? 26.375 23.977 4.159 1.00 37.72 335 ARG A CA 1
ATOM 2642 C C . ARG A 1 335 ? 24.975 23.538 4.603 1.00 37.72 335 ARG A C 1
ATOM 2644 O O . ARG A 1 335 ? 24.852 22.994 5.691 1.00 37.72 335 ARG A O 1
ATOM 2651 N N . PHE A 1 336 ? 23.945 23.692 3.766 1.00 36.62 336 PHE A N 1
ATOM 2652 C CA . PHE A 1 336 ? 22.572 23.306 4.132 1.00 36.62 336 PHE A CA 1
ATOM 2653 C C . PHE A 1 336 ? 22.363 21.784 4.074 1.00 36.62 336 PHE A C 1
ATOM 2655 O O . PHE A 1 336 ? 21.755 21.196 4.964 1.00 36.62 336 PHE A O 1
ATOM 2662 N N . ALA A 1 337 ? 22.952 21.127 3.069 1.00 39.41 337 ALA A N 1
ATOM 2663 C CA . ALA A 1 337 ? 22.890 19.674 2.909 1.00 39.41 337 ALA A CA 1
ATOM 2664 C C . ALA A 1 337 ? 23.626 18.920 4.032 1.00 39.41 337 ALA A C 1
ATOM 2666 O O . ALA A 1 337 ? 23.162 17.871 4.466 1.00 39.41 337 ALA A O 1
ATOM 2667 N N . LEU A 1 338 ? 24.739 19.468 4.535 1.00 36.06 338 LEU A N 1
ATOM 2668 C CA . LEU A 1 338 ? 25.503 18.870 5.631 1.00 36.06 338 LEU A CA 1
ATOM 2669 C C . LEU A 1 338 ? 24.759 18.973 6.972 1.00 36.06 338 LEU A C 1
ATOM 2671 O O . LEU A 1 338 ? 24.728 18.007 7.727 1.00 36.06 338 LEU A O 1
ATOM 2675 N N . VAL A 1 339 ? 24.112 20.111 7.248 1.00 39.88 339 VAL A N 1
ATOM 2676 C CA . VAL A 1 339 ? 23.303 20.299 8.465 1.00 39.88 339 VAL A CA 1
ATOM 2677 C C . VAL A 1 339 ? 22.072 19.392 8.445 1.00 39.88 339 VAL A C 1
ATOM 2679 O O . VAL A 1 339 ? 21.787 18.740 9.444 1.00 39.88 339 VAL A O 1
ATOM 2682 N N . LEU A 1 340 ? 21.400 19.262 7.297 1.00 42.38 340 LEU A N 1
ATOM 2683 C CA . LEU A 1 340 ? 20.263 18.351 7.147 1.00 42.38 340 LEU A CA 1
ATOM 2684 C C . LEU A 1 340 ? 20.682 16.882 7.319 1.00 42.38 340 LEU A C 1
ATOM 2686 O O . LEU A 1 340 ? 19.988 16.124 7.983 1.00 42.38 340 LEU A O 1
ATOM 2690 N N . PHE A 1 341 ? 21.849 16.492 6.797 1.00 43.97 341 PHE A N 1
ATOM 2691 C CA . PHE A 1 341 ? 22.384 15.138 6.964 1.00 43.97 341 PHE A CA 1
ATOM 2692 C C . PHE A 1 341 ? 22.744 14.824 8.426 1.00 43.97 341 PHE A C 1
ATOM 2694 O O . PHE A 1 341 ? 22.452 13.734 8.906 1.00 43.97 341 PHE A O 1
ATOM 2701 N N . ILE A 1 342 ? 23.323 15.785 9.158 1.00 43.94 342 ILE A N 1
ATOM 2702 C CA . ILE A 1 342 ? 23.665 15.631 10.583 1.00 43.94 342 ILE A CA 1
ATOM 2703 C C . ILE A 1 342 ? 22.402 15.557 11.453 1.00 43.94 342 ILE A C 1
ATOM 2705 O O . ILE A 1 342 ? 22.343 14.739 12.368 1.00 43.94 342 ILE A O 1
ATOM 2709 N N . VAL A 1 343 ? 21.372 16.353 11.151 1.00 44.81 343 VAL A N 1
ATOM 2710 C CA . VAL A 1 343 ? 20.088 16.320 11.873 1.00 44.81 343 VAL A CA 1
ATOM 2711 C C . VAL A 1 343 ? 19.332 15.017 11.598 1.00 44.81 343 VAL A C 1
ATOM 2713 O O . VAL A 1 343 ? 18.795 14.419 12.524 1.00 44.81 343 VAL A O 1
ATOM 2716 N N . VAL A 1 344 ? 19.349 14.522 10.358 1.00 48.50 344 VAL A N 1
ATOM 2717 C CA . VAL A 1 344 ? 18.721 13.241 9.994 1.00 48.50 344 VAL A CA 1
ATOM 2718 C C . VAL A 1 344 ? 19.470 12.060 10.608 1.00 48.50 344 VAL A C 1
ATOM 2720 O O . VAL A 1 344 ? 18.830 11.173 11.158 1.00 48.50 344 VAL A O 1
ATOM 2723 N N . ALA A 1 345 ? 20.807 12.066 10.611 1.00 44.06 345 ALA A N 1
ATOM 2724 C CA . ALA A 1 345 ? 21.580 11.050 11.322 1.00 44.06 345 ALA A CA 1
ATOM 2725 C C . ALA A 1 345 ? 21.276 11.077 12.830 1.00 44.06 345 ALA A C 1
ATOM 2727 O O . ALA A 1 345 ? 21.036 10.033 13.423 1.00 44.06 345 ALA A O 1
ATOM 2728 N N . ALA A 1 346 ? 21.189 12.255 13.453 1.00 40.47 346 ALA A N 1
ATOM 2729 C CA . ALA A 1 346 ? 20.842 12.363 14.869 1.00 40.47 346 ALA A CA 1
ATOM 2730 C C . ALA A 1 346 ? 19.415 11.864 15.179 1.00 40.47 346 ALA A C 1
ATOM 2732 O O . ALA A 1 346 ? 19.211 11.213 16.198 1.00 40.47 346 ALA A O 1
ATOM 2733 N N . LEU A 1 347 ? 18.438 12.106 14.301 1.00 40.59 347 LEU A N 1
ATOM 2734 C CA . LEU A 1 347 ? 17.048 11.677 14.507 1.00 40.59 347 LEU A CA 1
ATOM 2735 C C . LEU A 1 347 ? 16.833 10.184 14.215 1.00 40.59 347 LEU A C 1
ATOM 2737 O O . LEU A 1 347 ? 16.115 9.522 14.959 1.00 40.59 347 LEU A O 1
ATOM 2741 N N . VAL A 1 348 ? 17.528 9.625 13.219 1.00 43.91 348 VAL A N 1
ATOM 2742 C CA . VAL A 1 348 ? 17.550 8.175 12.950 1.00 43.91 348 VAL A CA 1
ATOM 2743 C C . VAL A 1 348 ? 18.275 7.401 14.063 1.00 43.91 348 VAL A C 1
ATOM 2745 O O . VAL A 1 348 ? 18.017 6.224 14.254 1.00 43.91 348 VAL A O 1
ATOM 2748 N N . PHE A 1 349 ? 19.141 8.033 14.860 1.00 38.62 349 PHE A N 1
ATOM 2749 C CA . PHE A 1 349 ? 19.766 7.373 16.017 1.00 38.62 349 PHE A CA 1
ATOM 2750 C C . PHE A 1 349 ? 19.005 7.555 17.341 1.00 38.62 349 PHE A C 1
ATOM 2752 O O . PHE A 1 349 ? 19.242 6.795 18.276 1.00 38.62 349 PHE A O 1
ATOM 2759 N N . VAL A 1 350 ? 18.099 8.532 17.440 1.00 40.66 350 VAL A N 1
ATOM 2760 C CA . VAL A 1 350 ? 17.331 8.817 18.669 1.00 40.66 350 VAL A CA 1
ATOM 2761 C C . VAL A 1 350 ? 15.895 8.274 18.602 1.00 40.66 350 VAL A C 1
ATOM 2763 O O . VAL A 1 350 ? 15.326 7.963 19.643 1.00 40.66 350 VAL A O 1
ATOM 2766 N N . GLY A 1 351 ? 15.325 8.103 17.403 1.00 35.66 351 GLY A N 1
ATOM 2767 C CA . GLY A 1 351 ? 13.960 7.593 17.205 1.00 35.66 351 GLY A CA 1
ATOM 2768 C C . GLY A 1 351 ? 13.810 6.068 17.198 1.00 35.66 351 GLY A C 1
ATOM 2769 O O . GLY A 1 351 ? 12.694 5.573 17.282 1.00 35.66 351 GLY A O 1
ATOM 2770 N N . PHE A 1 352 ? 14.905 5.308 17.134 1.00 40.69 352 PHE A N 1
ATOM 2771 C CA . PHE A 1 352 ? 14.852 3.846 17.146 1.00 40.69 352 PHE A CA 1
ATOM 2772 C C . PHE A 1 352 ? 15.236 3.344 18.535 1.00 40.69 352 PHE A C 1
ATOM 2774 O O . PHE A 1 352 ? 16.398 3.420 18.931 1.00 40.69 352 PHE A O 1
ATOM 2781 N N . GLY A 1 353 ? 14.256 2.818 19.272 1.00 38.44 353 GLY A N 1
ATOM 2782 C CA . GLY A 1 353 ? 14.398 2.188 20.591 1.00 38.44 353 GLY A CA 1
ATOM 2783 C C . GLY A 1 353 ? 15.226 0.893 20.602 1.00 38.44 353 GLY A C 1
ATOM 2784 O O . GLY A 1 353 ? 14.867 -0.072 21.269 1.00 38.44 353 GLY A O 1
ATOM 2785 N N . GLY A 1 354 ? 16.344 0.849 19.878 1.00 34.16 354 GLY A N 1
ATOM 2786 C CA . GLY A 1 354 ? 17.345 -0.203 19.961 1.00 34.16 354 GLY A CA 1
ATOM 2787 C C . GLY A 1 354 ? 18.301 0.059 21.123 1.00 34.16 354 GLY A C 1
ATOM 2788 O O . GLY A 1 354 ? 18.771 1.179 21.322 1.00 34.16 354 GLY A O 1
ATOM 2789 N N . LYS A 1 355 ? 18.595 -0.984 21.909 1.00 35.97 355 LYS A N 1
ATOM 2790 C CA . LYS A 1 355 ? 19.568 -0.954 23.013 1.00 35.97 355 LYS A CA 1
ATOM 2791 C C . LYS A 1 355 ? 20.838 -0.194 22.608 1.00 35.97 355 LYS A C 1
ATOM 2793 O O . LYS A 1 355 ? 21.445 -0.504 21.585 1.00 35.97 355 LYS A O 1
ATOM 2798 N N . ARG A 1 356 ? 21.240 0.770 23.447 1.00 34.22 356 ARG A N 1
ATOM 2799 C CA . ARG A 1 356 ? 22.485 1.538 23.302 1.00 34.22 356 ARG A CA 1
ATOM 2800 C C . ARG A 1 356 ? 23.654 0.579 23.040 1.00 34.22 356 ARG A C 1
ATOM 2802 O O . ARG A 1 356 ? 23.891 -0.283 23.887 1.00 34.22 356 ARG A O 1
ATOM 2809 N N . PRO A 1 357 ? 24.420 0.720 21.949 1.00 32.84 357 PRO A N 1
ATOM 2810 C CA . PRO A 1 357 ? 25.754 0.158 21.933 1.00 32.84 357 PRO A CA 1
ATOM 2811 C C . PRO A 1 357 ? 26.617 1.018 22.866 1.00 32.84 357 PRO A C 1
ATOM 2813 O O . PRO A 1 357 ? 26.694 2.239 22.711 1.00 32.84 357 PRO A O 1
ATOM 2816 N N . GLU A 1 358 ? 27.234 0.398 23.868 1.00 32.53 358 GLU A N 1
ATOM 2817 C CA . GLU A 1 358 ? 28.276 1.045 24.662 1.00 32.53 358 GLU A CA 1
ATOM 2818 C C . GLU A 1 358 ? 29.487 1.299 23.757 1.00 32.53 358 GLU A C 1
ATOM 2820 O O . GLU A 1 358 ? 30.334 0.435 23.556 1.00 32.53 358 GLU A O 1
ATOM 2825 N N . PHE A 1 359 ? 29.559 2.500 23.187 1.00 32.09 359 PHE A N 1
ATOM 2826 C CA . PHE A 1 359 ? 30.802 3.061 22.672 1.00 32.09 359 PHE A CA 1
ATOM 2827 C C . PHE A 1 359 ? 31.118 4.353 23.434 1.00 32.09 359 PHE A C 1
ATOM 2829 O O . PHE A 1 359 ? 30.215 5.158 23.684 1.00 32.09 359 PHE A O 1
ATOM 2836 N N . PRO A 1 360 ? 32.385 4.572 23.826 1.00 30.14 360 PRO A N 1
ATOM 2837 C CA . PRO A 1 360 ? 32.762 5.698 24.663 1.00 30.14 360 PRO A CA 1
ATOM 2838 C C . PRO A 1 360 ? 32.723 6.991 23.841 1.00 30.14 360 PRO A C 1
ATOM 2840 O O . PRO A 1 360 ? 33.632 7.291 23.069 1.00 30.14 360 PRO A O 1
ATOM 2843 N N . VAL A 1 361 ? 31.664 7.783 24.017 1.00 35.44 361 VAL A N 1
ATOM 2844 C CA . VAL A 1 361 ? 31.575 9.148 23.485 1.00 35.44 361 VAL A CA 1
ATOM 2845 C C . VAL A 1 361 ? 32.311 10.089 24.439 1.00 35.44 361 VAL A C 1
ATOM 2847 O O . VAL A 1 361 ? 31.718 10.787 25.254 1.00 35.44 361 VAL A O 1
ATOM 2850 N N . GLY A 1 362 ? 33.636 10.094 24.340 1.00 32.12 362 GLY A N 1
ATOM 2851 C CA . GLY A 1 362 ? 34.493 11.152 24.864 1.00 32.12 362 GLY A CA 1
ATOM 2852 C C . GLY A 1 362 ? 35.376 11.651 23.726 1.00 32.12 362 GLY A C 1
ATOM 2853 O O . GLY A 1 362 ? 36.047 10.840 23.103 1.00 32.12 362 GLY A O 1
ATOM 2854 N N . HIS A 1 363 ? 35.373 12.965 23.471 1.00 32.72 363 HIS A N 1
ATOM 2855 C CA . HIS A 1 363 ? 36.239 13.702 22.520 1.00 32.72 363 HIS A CA 1
ATOM 2856 C C . HIS A 1 363 ? 35.720 14.091 21.120 1.00 32.72 363 HIS A C 1
ATOM 2858 O O . HIS A 1 363 ? 36.535 14.279 20.223 1.00 32.72 363 HIS A O 1
ATOM 2864 N N . TRP A 1 364 ? 34.423 14.369 20.923 1.00 31.22 364 TRP A N 1
ATOM 2865 C CA . TRP A 1 364 ? 33.977 15.049 19.679 1.00 31.22 364 TRP A CA 1
ATOM 2866 C C . TRP A 1 364 ? 33.137 16.326 19.850 1.00 31.22 364 TRP A C 1
ATOM 2868 O O . TRP A 1 364 ? 32.905 17.028 18.870 1.00 31.22 364 TRP A O 1
ATOM 2878 N N . PHE A 1 365 ? 32.757 16.718 21.072 1.00 31.61 365 PHE A N 1
ATOM 2879 C CA . PHE A 1 365 ? 31.862 17.872 21.279 1.00 31.61 365 PHE A CA 1
ATOM 2880 C C . PHE A 1 365 ? 32.528 19.218 21.619 1.00 31.61 365 PHE A C 1
ATOM 2882 O O . PHE A 1 365 ? 31.821 20.201 21.810 1.00 31.61 365 PHE A O 1
ATOM 2889 N N . HIS A 1 366 ? 33.861 19.330 21.615 1.00 30.08 366 HIS A N 1
ATOM 2890 C CA . HIS A 1 366 ? 34.537 20.597 21.958 1.00 30.08 366 HIS A CA 1
ATOM 2891 C C . HIS A 1 366 ? 35.000 21.464 20.769 1.00 30.08 366 HIS A C 1
ATOM 2893 O O . HIS A 1 366 ? 35.603 22.511 20.983 1.00 30.08 366 HIS A O 1
ATOM 2899 N N . GLY A 1 367 ? 34.703 21.084 19.520 1.00 33.75 367 GLY A N 1
ATOM 2900 C CA . GLY A 1 367 ? 35.204 21.792 18.329 1.00 33.75 367 GLY A CA 1
ATOM 2901 C C . GLY A 1 367 ? 34.245 22.772 17.638 1.00 33.75 367 GLY A C 1
ATOM 2902 O O . GLY A 1 367 ? 34.700 23.553 16.806 1.00 33.75 367 GLY A O 1
ATOM 2903 N 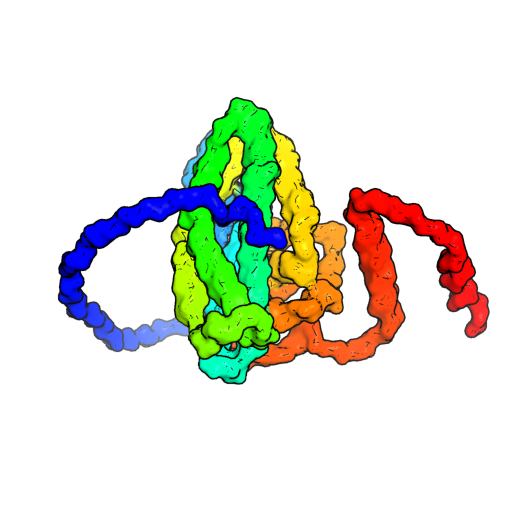N . LEU A 1 368 ? 32.937 22.759 17.931 1.00 32.19 368 LEU A N 1
ATOM 2904 C CA . LEU A 1 368 ? 31.948 23.449 17.079 1.00 32.19 368 LEU A CA 1
ATOM 2905 C C . LEU A 1 368 ? 31.522 24.860 17.527 1.00 32.19 368 LEU A C 1
ATOM 2907 O O . LEU A 1 368 ? 30.796 25.520 16.790 1.00 32.19 368 LEU A O 1
ATOM 2911 N N . PHE A 1 369 ? 31.996 25.362 18.673 1.00 32.41 369 PHE A N 1
ATOM 2912 C CA . PHE A 1 369 ? 31.626 26.697 19.183 1.00 32.41 369 PHE A CA 1
ATOM 2913 C C . PHE A 1 369 ? 32.738 27.762 19.123 1.00 32.41 369 PHE A C 1
ATOM 2915 O O . PHE A 1 369 ? 32.519 28.884 19.563 1.00 32.41 369 PHE A O 1
ATOM 2922 N N . SER A 1 370 ? 33.901 27.479 18.522 1.00 33.31 370 SER A N 1
ATOM 2923 C CA . SER A 1 370 ? 35.010 28.455 18.438 1.00 33.31 370 SER A CA 1
ATOM 2924 C C . SER A 1 370 ? 35.154 29.173 17.082 1.00 33.31 370 SER A C 1
ATOM 2926 O O . SER A 1 370 ? 36.170 29.820 16.844 1.00 33.31 370 SER A O 1
ATOM 2928 N N . LEU A 1 371 ? 34.170 29.087 16.180 1.00 34.47 371 LEU A N 1
ATOM 2929 C CA . LEU A 1 371 ? 34.247 29.694 14.834 1.00 34.47 371 LEU A CA 1
ATOM 2930 C C . LEU A 1 371 ? 33.096 30.661 14.510 1.00 34.47 371 LEU A C 1
ATOM 2932 O O . LEU A 1 371 ? 32.824 30.951 13.347 1.00 34.47 371 LEU A O 1
ATOM 2936 N N . VAL A 1 372 ? 32.464 31.212 15.548 1.00 39.88 372 VAL A N 1
ATOM 2937 C CA . VAL A 1 372 ? 31.580 32.383 15.459 1.00 39.88 372 VAL A CA 1
ATOM 2938 C C . VAL A 1 372 ? 32.050 33.393 16.503 1.00 39.88 372 VAL A C 1
ATOM 2940 O O . VAL A 1 372 ? 31.518 33.474 17.604 1.00 39.88 372 VAL A O 1
ATOM 2943 N N . GLY A 1 373 ? 33.123 34.114 16.182 1.00 33.84 373 GLY A N 1
ATOM 2944 C CA . GLY A 1 373 ? 33.640 35.175 17.041 1.00 33.84 373 GLY A CA 1
ATOM 2945 C C . GLY A 1 373 ? 35.098 35.516 16.772 1.00 33.84 373 GLY A C 1
ATOM 2946 O O . GLY A 1 373 ? 35.957 35.101 17.537 1.00 33.84 373 GLY A O 1
ATOM 2947 N N . SER A 1 374 ? 35.370 36.258 15.694 1.00 30.91 374 SER A N 1
ATOM 2948 C CA . SER A 1 374 ? 36.338 37.372 15.643 1.00 30.91 374 SER A CA 1
ATOM 2949 C C . SER A 1 374 ? 36.649 37.745 14.186 1.00 30.91 374 SER A C 1
ATOM 2951 O O . SER A 1 374 ? 37.275 36.962 13.475 1.00 30.91 374 SER A O 1
ATOM 2953 N N . LYS A 1 375 ? 36.244 38.979 13.850 1.00 37.03 375 LYS A N 1
ATOM 2954 C CA . LYS A 1 375 ? 36.570 39.840 12.695 1.00 37.03 375 LYS A CA 1
ATOM 2955 C C . LYS A 1 375 ? 36.031 39.480 11.314 1.00 37.03 375 LYS A C 1
ATOM 2957 O O . LYS A 1 375 ? 36.463 38.473 10.721 1.00 37.03 375 LYS A O 1
#

Sequence (375 aa):
MLHLWNQAELLPLTSKMAQHLQTPSSRPDYSSIHSPDTGKESSTTRQWPENPFTLIRTVHPTNEASDTSPDAKTIHVARLMALTHNTIFRALNAIYAQSSLVPSGGSDPQAVKDLLTFTKFTMAFLQNHHKCEELVFFPMLEAQASRPGMMSVDVEQHKAFEDSLHDLEVYVALGLESLTGKGDKARKAEWEFKPQDLRFKIDALAEPLSKHLHDEIPRLLEVGKLVGPDTLETCYTALHDEAEGTTDAFEIGPLVLGCQDRTFKIDNQEIQFPVLPFSWAPYLVQHIVARKHAGAWRFCPSTFFGEPKGTEWFSLNGTITSSNEYGENKRSSGRFALVLFIVVAALVFVGFGGKRPEFPVGHWFHGLFSLVGSK

InterPro domains:
  IPR012312 Hemerythrin-like [PF01814] (79-216)
  IPR053206 Dimeric xanthone biosynthesis cluster protein [PTHR38048] (76-220)

Foldseek 3Di:
DPPDPDDDDDDDDDDDDDDDDDDDDDDDDDDDDDDDDDDDPPPPPQDAQCPPHHAAQELDDPDDPDPCQFDPLLRVLLVQLSLLLLLLSLLLSLLLLCLVLQDWPVPDLLLVLLSLLSVLLSLVSVVLLVVLCVVFQVVLLCVLLVHPCLCVVLVVLCVQCVVLSVVLVVLSVLSNCLSVVHDDPVSNVPDIRDSVVNNVSSVSNRPSSNCSSSVVSNVSSVSCVRNPSVSNSVSSVSSVVSSVVPDDCLRNVLSQLLSAAQPRHRVNDRDDPPPDPDPCVLVCCLAPSCPVSVSNSLSRQHRSNRHGDGCVSSDNPDPSPPDDPRDDDPDDDPPVVVVVVVVVVVCVVVVDPDPDDPDDPDPDPPPDPPPPDDD

Secondary structure (DSSP, 8-state):
---S----------------------PPP-----------------PPP--S------SS-TT---TTPPPHHHHHHHHHHHHHHHHHHHHHHHHHHHHTTSPSTTS-HHHHHHHHHHHHHHHHHHHHHHHHIIIIIHHHHHHHTT-TTTTHHHHHHHHHHHHHHHHHHHHHHHHHHHHHT-S-HHHHTT----HHHHHHHHHHHHHHHHHHHHHHHHHHHHHHHHH-HHHHHHHHHHHHHHHHHHS-HHHHHHHHHHT--TT-EETTEE---S--SSTTHHHHHHHTGGGGGTTGGGG-SB-TT-PBP-GGGGSTTS------SS-------HHHHHHHHHHHHHHHHHSS----------SSSSSSSSSSS--

Radius of gyration: 24.96 Å; chains: 1; bounding box: 67×76×62 Å

pLDDT: mean 74.52, std 27.22, range [23.33, 98.69]